Protein AF-A0A5N7WHM5-F1 (afdb_monomer)

Foldseek 3Di:
DVVVVVVVVVVPPDDDDDDDPPPPPAPPVRLVVQLVLQVLLVVVLVVLVAAEEEDAQDPPAPDRAWWQAQLHIYGHSNPDALLNVQLVNLLSQLDAPVQSRLCGRPNVRSLVCCPVPDDDDPLDLNVLSSVLSDSQNSLQLLQLSCVVSVHPLCSNFPCPPPVRCRVVQSVCSVVLNRPSQVSCCSNQQFPRCVPCVPPPPGQHPSGTPGSHDDHDD

Radius of gyration: 19.07 Å; Cα contacts (8 Å, |Δi|>4): 292; chains: 1; bounding box: 47×41×60 Å

Solvent-accessible surface area (backbone atoms only — not comparable to full-atom values): 12256 Å² total; per-residue (Å²): 122,73,69,65,62,56,56,61,69,67,61,78,78,71,77,90,74,95,73,85,82,74,71,89,82,63,53,72,67,54,52,54,49,55,51,46,52,34,50,54,50,52,55,51,43,42,75,73,70,44,52,73,45,86,45,68,81,53,95,84,50,99,44,65,29,49,47,41,56,52,42,25,42,30,28,24,88,92,71,48,50,47,28,56,53,36,38,62,46,22,42,42,35,35,32,49,74,94,54,21,57,48,30,39,73,57,49,66,61,24,52,49,50,50,66,76,73,46,92,67,56,83,89,33,71,65,39,27,32,60,60,19,38,38,74,48,16,13,49,42,46,23,46,23,51,26,57,74,72,68,47,56,69,64,55,44,43,37,51,68,39,83,91,51,41,19,58,59,51,50,51,28,52,76,68,73,65,38,72,18,49,55,31,34,29,72,44,62,28,25,37,49,57,91,82,31,70,85,45,88,89,55,44,34,67,62,46,63,78,49,82,49,59,72,90,79,132

pLDDT: mean 81.51, std 21.88, range [24.28, 98.69]

Structure (mmCIF, N/CA/C/O backbone):
data_AF-A0A5N7WHM5-F1
#
_entry.id   AF-A0A5N7WHM5-F1
#
loop_
_atom_site.group_PDB
_atom_site.id
_atom_site.type_symbol
_atom_site.label_atom_id
_atom_site.label_alt_id
_atom_site.label_comp_id
_atom_site.label_asym_id
_atom_site.label_entity_id
_atom_site.label_seq_id
_atom_site.pdbx_PDB_ins_code
_atom_site.Cartn_x
_atom_site.Cartn_y
_atom_site.Cartn_z
_atom_site.occupancy
_atom_site.B_iso_or_equiv
_atom_site.auth_seq_id
_atom_site.auth_comp_id
_atom_site.auth_asym_id
_atom_site.auth_atom_id
_atom_site.pdbx_PDB_model_num
ATOM 1 N N . MET A 1 1 ? -23.295 22.935 11.755 1.00 38.78 1 MET A N 1
ATOM 2 C CA . MET A 1 1 ? -21.935 22.351 11.839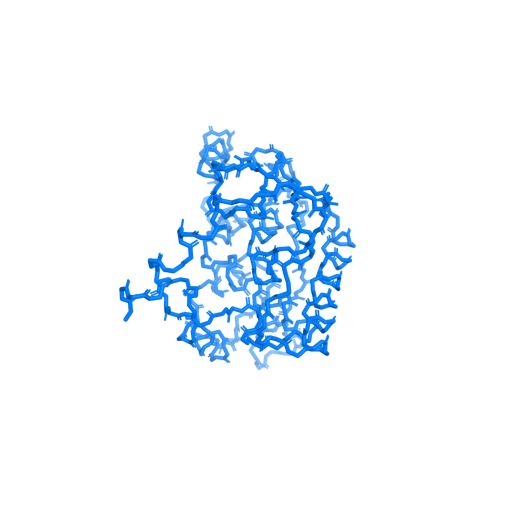 1.00 38.78 1 MET A CA 1
ATOM 3 C C . MET A 1 1 ? -21.036 22.959 12.924 1.00 38.78 1 MET A C 1
ATOM 5 O O . MET A 1 1 ? -20.204 22.232 13.435 1.00 38.78 1 MET A O 1
ATOM 9 N N . GLN A 1 2 ? -21.205 24.218 13.366 1.00 31.81 2 GLN A N 1
ATOM 10 C CA . GLN A 1 2 ? -20.401 24.772 14.483 1.00 31.81 2 GLN A CA 1
ATOM 11 C C . GLN A 1 2 ? -20.943 24.481 15.901 1.00 31.81 2 GLN A C 1
ATOM 13 O O . GLN A 1 2 ? -20.201 24.586 16.873 1.00 31.81 2 GLN A O 1
ATOM 18 N N . ILE A 1 3 ? -22.212 24.084 16.044 1.00 31.20 3 ILE A N 1
ATOM 19 C CA . ILE A 1 3 ? -22.822 23.812 17.362 1.00 31.20 3 ILE A CA 1
ATOM 20 C C . ILE A 1 3 ? -22.405 22.431 17.905 1.00 31.20 3 ILE A C 1
ATOM 22 O O . ILE A 1 3 ? -22.150 22.299 19.099 1.00 31.20 3 ILE A O 1
ATOM 26 N N . LEU A 1 4 ? -22.222 21.437 17.025 1.00 31.36 4 LEU A N 1
ATOM 27 C CA . LEU A 1 4 ? -21.798 20.081 17.404 1.00 31.36 4 LEU A CA 1
ATOM 28 C C . LEU A 1 4 ? -20.347 20.056 17.924 1.00 31.36 4 LEU A C 1
ATOM 30 O O . LEU A 1 4 ? -20.049 19.421 18.931 1.00 31.36 4 LEU A O 1
ATOM 34 N N . TYR A 1 5 ? -19.460 20.844 17.305 1.00 30.55 5 TYR A N 1
ATOM 35 C CA . TYR A 1 5 ? -18.044 20.937 17.690 1.00 30.55 5 TYR A CA 1
ATOM 36 C C . TYR A 1 5 ? -17.836 21.563 19.083 1.00 30.55 5 TYR A C 1
ATOM 38 O O . TYR A 1 5 ? -16.860 21.267 19.772 1.00 30.55 5 TYR A O 1
ATOM 46 N N . LYS A 1 6 ? -18.770 22.414 19.533 1.00 31.12 6 LYS A N 1
ATOM 47 C CA . LYS A 1 6 ? -18.703 23.081 20.844 1.00 31.12 6 LYS A CA 1
ATOM 48 C C . LYS A 1 6 ? -19.168 22.178 21.993 1.00 31.12 6 LYS A C 1
ATOM 50 O O . LYS A 1 6 ? -18.719 22.358 23.120 1.00 31.12 6 LYS A O 1
ATOM 55 N N . GLN A 1 7 ? -20.023 21.190 21.716 1.00 31.44 7 GLN A N 1
ATOM 56 C CA . GLN A 1 7 ? -20.492 20.232 22.724 1.00 31.44 7 GLN A CA 1
ATOM 57 C C . GLN A 1 7 ? -19.422 19.184 23.066 1.00 31.44 7 GLN A C 1
ATOM 59 O O . GLN A 1 7 ? -19.308 18.798 24.226 1.00 31.44 7 GLN A O 1
ATOM 64 N N . ILE A 1 8 ? -18.569 18.820 22.102 1.00 39.66 8 ILE A N 1
ATOM 65 C CA . ILE A 1 8 ? -17.466 17.864 22.296 1.00 39.66 8 ILE A CA 1
ATOM 66 C C . ILE A 1 8 ? -16.381 18.438 23.230 1.00 39.66 8 ILE A C 1
ATOM 68 O O . ILE A 1 8 ? -15.902 17.741 24.120 1.00 39.66 8 ILE A O 1
ATOM 72 N N . LYS A 1 9 ? -16.049 19.734 23.115 1.00 35.47 9 LYS A N 1
ATOM 73 C CA . LYS A 1 9 ? -15.041 20.389 23.978 1.00 35.47 9 LYS A CA 1
ATOM 74 C C . LYS A 1 9 ? -15.486 20.620 25.427 1.00 35.47 9 LYS A C 1
ATOM 76 O O . LYS A 1 9 ? -14.639 20.790 26.296 1.00 35.47 9 LYS A O 1
ATOM 81 N N . ASN A 1 10 ? -16.790 20.630 25.703 1.00 30.94 10 ASN A N 1
ATOM 82 C CA . ASN A 1 10 ? -17.301 20.853 27.060 1.00 30.94 10 ASN A CA 1
ATOM 83 C C . ASN A 1 10 ? -17.412 19.558 27.886 1.00 30.94 10 ASN A C 1
ATOM 85 O O . ASN A 1 10 ? -17.652 19.634 29.089 1.00 30.94 10 ASN A O 1
ATOM 89 N N . ALA A 1 11 ? -17.207 18.385 27.275 1.00 34.25 11 ALA A N 1
ATOM 90 C CA . ALA A 1 11 ? -17.235 17.094 27.964 1.00 34.25 11 ALA A CA 1
ATOM 91 C C . ALA A 1 11 ? -15.872 16.677 28.558 1.00 34.25 11 ALA A C 1
ATOM 93 O O . ALA A 1 11 ? -15.816 15.761 29.373 1.00 34.25 11 ALA A O 1
ATOM 94 N N . THR A 1 12 ? -14.770 17.355 28.215 1.00 35.59 12 THR A N 1
ATOM 95 C CA . THR A 1 12 ? -13.404 16.971 28.632 1.00 35.59 12 THR A CA 1
ATOM 96 C C . THR A 1 12 ? -12.955 17.514 29.991 1.00 35.59 12 THR A C 1
ATOM 98 O O . THR A 1 12 ? -11.812 17.308 30.387 1.00 35.59 12 THR A O 1
ATOM 101 N N . HIS A 1 13 ? -13.838 18.150 30.761 1.00 33.81 13 HIS A N 1
ATOM 102 C CA . HIS A 1 13 ? -13.554 18.512 32.151 1.00 33.81 13 HIS A CA 1
ATOM 103 C C . HIS A 1 13 ? -14.636 17.988 33.088 1.00 33.81 13 HIS A C 1
ATOM 105 O O . HIS A 1 13 ? -15.417 18.762 33.639 1.00 33.81 13 HIS A O 1
ATOM 111 N N . LYS A 1 14 ? -14.657 16.668 33.297 1.00 28.08 14 LYS A N 1
ATOM 112 C CA . LYS A 1 14 ? -14.880 16.067 34.619 1.00 28.08 14 LYS A CA 1
ATOM 113 C C . LYS A 1 14 ? -14.638 14.555 34.592 1.00 28.08 14 LYS A C 1
ATOM 115 O O . LYS A 1 14 ? -15.064 13.857 33.684 1.00 28.08 14 LYS A O 1
ATOM 120 N N . THR A 1 15 ? -13.993 14.121 35.674 1.00 26.84 15 THR A N 1
ATOM 121 C CA . THR A 1 15 ? -13.957 12.779 36.275 1.00 26.84 15 THR A CA 1
ATOM 122 C C . THR A 1 15 ? -13.099 11.689 35.628 1.00 26.84 15 THR A C 1
ATOM 124 O O . THR A 1 15 ? -13.464 11.041 34.656 1.00 26.84 15 THR A O 1
ATOM 127 N N . HIS A 1 16 ? -11.980 11.433 36.315 1.00 32.84 16 HIS A N 1
ATOM 128 C CA . HIS A 1 16 ? -11.416 10.105 36.534 1.00 32.84 16 HIS A CA 1
ATOM 129 C C . HIS A 1 16 ? -12.495 9.063 36.872 1.00 32.84 16 HIS A C 1
ATOM 131 O O . HIS A 1 16 ? -13.387 9.358 37.665 1.00 32.84 16 HIS A O 1
ATOM 137 N N . ALA A 1 17 ? -12.290 7.856 36.334 1.00 29.20 17 ALA A N 1
ATOM 138 C CA . ALA A 1 17 ? -12.843 6.537 36.679 1.00 29.20 17 ALA A CA 1
ATOM 139 C C . ALA A 1 17 ? -13.497 5.871 35.458 1.00 29.20 17 ALA A C 1
ATOM 141 O O . ALA A 1 17 ? -14.480 6.370 34.926 1.00 29.20 17 ALA A O 1
ATOM 142 N N . THR A 1 18 ? -12.903 4.749 35.029 1.00 39.47 18 THR A N 1
ATOM 143 C CA . THR A 1 18 ? -13.529 3.623 34.303 1.00 39.47 18 THR A CA 1
ATOM 144 C C . THR A 1 18 ? -14.825 3.942 33.549 1.00 39.47 18 THR A C 1
ATOM 146 O O . THR A 1 18 ? -15.911 3.872 34.119 1.00 39.47 18 THR A O 1
ATOM 149 N N . GLY A 1 19 ? -14.725 4.219 32.249 1.00 24.28 19 GLY A N 1
ATOM 150 C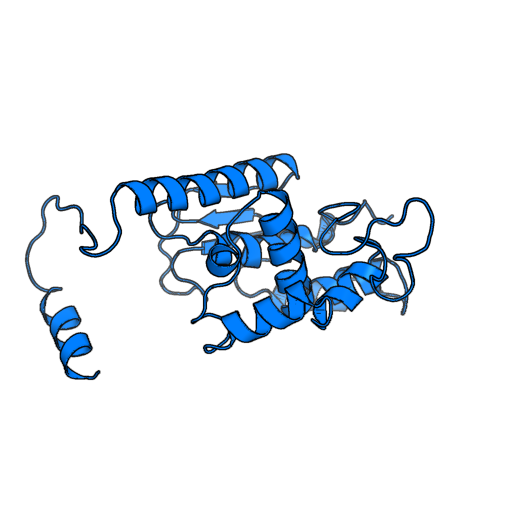 CA . GLY A 1 19 ? -15.898 4.452 31.411 1.00 24.28 19 GLY A CA 1
ATOM 151 C C . GLY A 1 19 ? -15.571 4.304 29.933 1.00 24.28 19 GLY A C 1
ATOM 152 O O . GLY A 1 19 ? -15.017 5.210 29.321 1.00 24.28 19 GLY A O 1
ATOM 153 N N . CYS A 1 20 ? -15.909 3.143 29.377 1.00 25.20 20 CYS A N 1
ATOM 154 C CA . CYS A 1 20 ? -15.972 2.886 27.944 1.00 25.20 20 CYS A CA 1
ATOM 155 C C . CYS A 1 20 ? -16.815 3.983 27.269 1.00 25.20 20 CYS A C 1
ATOM 157 O O . CYS A 1 20 ? -18.009 4.112 27.552 1.00 25.20 20 CYS A O 1
ATOM 159 N N . ILE A 1 21 ? -16.199 4.785 26.396 1.00 31.25 21 ILE A N 1
ATOM 160 C CA . ILE A 1 21 ? -16.928 5.716 25.532 1.00 31.25 21 ILE A CA 1
ATOM 161 C C . ILE A 1 21 ? -17.572 4.860 24.443 1.00 31.25 21 ILE A C 1
ATOM 163 O O . ILE A 1 21 ? -16.941 4.488 23.458 1.00 31.25 21 ILE A O 1
ATOM 167 N N . THR A 1 22 ? -18.836 4.503 24.645 1.00 28.50 22 THR A N 1
ATOM 168 C CA . THR A 1 22 ? -19.647 3.882 23.601 1.00 28.50 22 THR A CA 1
ATOM 169 C C . THR A 1 22 ? -20.013 4.960 22.584 1.00 28.50 22 THR A C 1
ATOM 171 O O . THR A 1 22 ? -20.783 5.874 22.872 1.00 28.50 22 THR A O 1
ATOM 174 N N . LEU A 1 23 ? -19.434 4.872 21.383 1.00 35.75 23 LEU A N 1
ATOM 175 C CA . LEU A 1 23 ? -19.871 5.654 20.228 1.00 35.75 23 LEU A CA 1
ATOM 176 C C . LEU A 1 23 ? -21.294 5.206 19.863 1.00 35.75 23 LEU A C 1
ATOM 178 O O . LEU A 1 23 ? -21.503 4.175 19.221 1.00 35.75 23 LEU A O 1
ATOM 182 N N . SER A 1 24 ? -22.287 5.967 20.316 1.00 37.28 24 SER A N 1
ATOM 183 C CA . SER A 1 24 ? -23.703 5.755 20.025 1.00 37.28 24 SER A CA 1
ATOM 184 C C . SER A 1 24 ? -23.994 6.070 18.554 1.00 37.28 24 SER A C 1
ATOM 186 O O . SER A 1 24 ? -24.378 7.175 18.184 1.00 37.28 24 SER A O 1
ATOM 188 N N . GLY A 1 25 ? -23.786 5.079 17.689 1.00 42.53 25 GLY A N 1
ATOM 189 C CA . GLY A 1 25 ? -24.123 5.180 16.2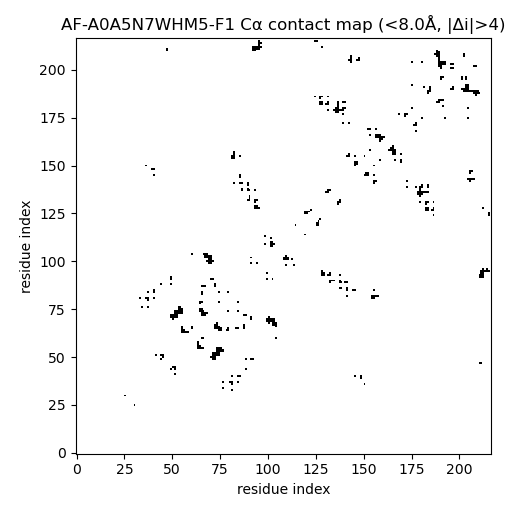66 1.00 42.53 25 GLY A CA 1
ATOM 190 C C . GLY A 1 25 ? -23.716 3.977 15.416 1.00 42.53 25 GLY A C 1
ATOM 191 O O . GLY A 1 25 ? -24.305 3.756 14.362 1.00 42.53 25 GLY A O 1
ATOM 192 N N . VAL A 1 26 ? -22.765 3.158 15.877 1.00 45.22 26 VAL A N 1
ATOM 193 C CA . VAL A 1 26 ? -22.354 1.932 15.177 1.00 45.22 26 VAL A CA 1
ATOM 194 C C . VAL A 1 26 ? -23.026 0.735 15.846 1.00 45.22 26 VAL A C 1
ATOM 196 O O . VAL A 1 26 ? -22.887 0.532 17.050 1.00 45.22 26 VAL A O 1
ATOM 199 N N . SER A 1 27 ? -23.783 -0.066 15.087 1.00 40.00 27 SER A N 1
ATOM 200 C CA . SER A 1 27 ? -24.363 -1.304 15.629 1.00 40.00 27 SER A CA 1
ATOM 201 C C . SER A 1 27 ? -23.250 -2.213 16.170 1.00 40.00 27 SER A C 1
ATOM 203 O O . SER A 1 27 ? -22.184 -2.310 15.564 1.00 40.00 27 SER A O 1
ATOM 205 N N . GLN A 1 28 ? -23.490 -2.925 17.275 1.00 41.12 28 GLN A N 1
ATOM 206 C CA . GLN A 1 28 ? -22.512 -3.847 17.878 1.00 41.12 28 GLN A CA 1
ATOM 207 C C . GLN A 1 28 ? -21.963 -4.867 16.860 1.00 41.12 28 GLN A C 1
ATOM 209 O O . GLN A 1 28 ? -20.787 -5.216 16.885 1.00 41.12 28 GLN A O 1
ATOM 214 N N . LYS A 1 29 ? -22.798 -5.280 15.897 1.00 40.09 29 LYS A N 1
ATOM 215 C CA . LYS A 1 29 ? -22.405 -6.137 14.773 1.00 40.09 29 LYS A CA 1
ATOM 216 C C . LYS A 1 29 ? -21.442 -5.436 13.805 1.00 40.09 29 LYS A C 1
ATOM 218 O O . LYS A 1 29 ? -20.497 -6.066 13.351 1.00 40.09 29 LYS A O 1
ATOM 223 N N . GLY A 1 30 ? -21.656 -4.151 13.519 1.00 46.28 30 GLY A N 1
ATOM 224 C CA . GLY A 1 30 ? -20.752 -3.324 12.713 1.00 46.28 30 GLY A CA 1
ATOM 225 C C . GLY A 1 30 ? -19.391 -3.120 13.378 1.00 46.28 30 GLY A C 1
ATOM 226 O O . GLY A 1 30 ? -18.378 -3.257 12.710 1.00 46.28 30 GLY A O 1
ATOM 227 N N . TYR A 1 31 ? -19.354 -2.903 14.697 1.00 49.84 31 TYR A N 1
ATOM 228 C CA . TYR A 1 31 ? -18.095 -2.800 15.445 1.00 49.84 31 TYR A CA 1
ATOM 229 C C . TYR A 1 31 ? -17.298 -4.116 15.408 1.00 49.84 31 TYR A C 1
ATOM 231 O O . TYR A 1 31 ? -16.111 -4.110 15.104 1.00 49.84 31 TYR A O 1
ATOM 239 N N . ILE A 1 32 ? -17.964 -5.260 15.615 1.00 53.22 32 ILE A N 1
ATOM 240 C CA . ILE A 1 32 ? -17.338 -6.593 15.527 1.00 53.22 32 ILE A CA 1
ATOM 241 C C . ILE A 1 32 ? -16.836 -6.893 14.102 1.00 53.22 32 ILE A C 1
ATOM 243 O O . ILE A 1 32 ? -15.751 -7.445 13.937 1.00 53.22 32 ILE A O 1
ATOM 247 N N . LEU A 1 33 ? -17.603 -6.533 13.066 1.00 55.03 33 LEU A N 1
ATOM 248 C CA . LEU A 1 33 ? -17.208 -6.727 11.665 1.00 55.03 33 LEU A CA 1
ATOM 249 C C . LEU A 1 33 ? -16.029 -5.832 11.258 1.00 55.03 33 LEU A C 1
ATOM 251 O O . LEU A 1 33 ? -15.101 -6.320 10.618 1.00 55.03 33 LEU A O 1
ATOM 255 N N . MET A 1 34 ? -16.023 -4.564 11.677 1.00 56.59 34 MET A N 1
ATOM 256 C CA . MET A 1 34 ? -14.923 -3.631 11.405 1.00 56.59 34 MET A CA 1
ATOM 257 C C . MET A 1 34 ? -13.626 -4.102 12.085 1.00 56.59 34 MET A C 1
ATOM 259 O O . MET A 1 34 ? -12.554 -4.067 11.483 1.00 56.59 34 MET A O 1
ATOM 263 N N . ASN A 1 35 ? -13.736 -4.667 13.292 1.00 71.75 35 ASN A N 1
ATOM 264 C CA . ASN A 1 35 ? -12.611 -5.280 14.001 1.00 71.75 35 ASN A CA 1
ATOM 265 C C . ASN A 1 35 ? -12.118 -6.571 13.309 1.00 71.75 35 ASN A C 1
ATOM 267 O O . ASN A 1 35 ? -10.921 -6.861 13.268 1.00 71.75 35 ASN A O 1
ATOM 271 N N . LYS A 1 36 ? -13.028 -7.321 12.670 1.00 87.25 36 LYS A N 1
ATOM 272 C CA . LYS A 1 36 ? -12.678 -8.500 11.866 1.00 87.25 36 LYS A CA 1
ATOM 273 C C . LYS A 1 36 ? -11.874 -8.138 10.614 1.00 87.25 36 LYS A C 1
ATOM 275 O O . LYS A 1 36 ? -10.894 -8.818 10.329 1.00 87.25 36 LYS A O 1
ATOM 280 N N . HIS A 1 37 ? -12.257 -7.104 9.860 1.00 93.38 37 HIS A N 1
ATOM 281 C CA . HIS A 1 37 ? -11.482 -6.689 8.681 1.00 93.38 37 HIS A CA 1
ATOM 282 C C . HIS A 1 37 ? -10.078 -6.223 9.065 1.00 93.38 37 HIS A C 1
ATOM 284 O O . HIS A 1 37 ? -9.114 -6.597 8.399 1.00 93.38 37 HIS A O 1
ATOM 290 N N . LEU A 1 38 ? -9.963 -5.470 10.164 1.00 92.81 38 LEU A N 1
ATOM 291 C CA . LEU A 1 38 ? -8.676 -5.047 10.706 1.00 92.81 38 LEU A CA 1
ATOM 292 C C . LEU A 1 38 ? -7.809 -6.256 11.085 1.00 92.81 38 LEU A C 1
ATOM 294 O O . LEU A 1 38 ? -6.676 -6.359 10.627 1.00 92.81 38 LEU A O 1
ATOM 298 N N . SER A 1 39 ? -8.363 -7.209 11.839 1.00 92.38 39 SER A N 1
ATOM 299 C CA . SER A 1 39 ? -7.650 -8.422 12.260 1.00 92.38 39 SER A CA 1
ATOM 300 C C . SER A 1 39 ? -7.187 -9.266 11.067 1.00 92.38 39 SER A C 1
ATOM 302 O O . SER A 1 39 ? -6.018 -9.632 10.987 1.00 92.38 39 SER A O 1
ATOM 304 N N . ASN A 1 40 ? -8.062 -9.490 10.081 1.00 95.50 40 ASN A N 1
ATOM 305 C CA . ASN A 1 40 ? -7.713 -10.208 8.853 1.00 95.50 40 ASN A CA 1
ATOM 306 C C . ASN A 1 40 ? -6.588 -9.509 8.071 1.00 95.50 40 ASN A C 1
ATOM 308 O O . ASN A 1 40 ? -5.713 -10.172 7.515 1.00 95.50 40 ASN A O 1
ATOM 312 N N . ALA A 1 41 ? -6.613 -8.173 8.005 1.00 97.25 41 ALA A N 1
ATOM 313 C CA . ALA A 1 41 ? -5.560 -7.400 7.360 1.00 97.25 41 ALA A CA 1
ATOM 314 C C . ALA A 1 41 ? -4.228 -7.544 8.107 1.00 97.25 41 ALA A C 1
ATOM 316 O O . ALA A 1 41 ? -3.209 -7.795 7.469 1.00 97.25 41 ALA A O 1
ATOM 317 N N . VAL A 1 42 ? -4.230 -7.462 9.441 1.00 95.69 42 VAL A N 1
ATOM 318 C CA . VAL A 1 42 ? -3.029 -7.674 10.267 1.00 95.69 42 VAL A CA 1
ATOM 319 C C . VAL A 1 42 ? -2.438 -9.064 10.036 1.00 95.69 42 VAL A C 1
ATOM 321 O O . VAL A 1 42 ? -1.253 -9.168 9.722 1.00 95.69 42 VAL A O 1
ATOM 324 N N . GLU A 1 43 ? -3.253 -10.118 10.120 1.00 96.50 43 GLU A N 1
ATOM 325 C CA . GLU A 1 43 ? -2.813 -11.502 9.895 1.00 96.50 43 GLU A CA 1
ATOM 326 C C . GLU A 1 43 ? -2.205 -11.683 8.500 1.00 96.50 43 GLU A C 1
ATOM 328 O O . GLU A 1 43 ? -1.127 -12.264 8.346 1.00 96.50 43 GLU A O 1
ATOM 333 N N . PHE A 1 44 ? -2.864 -11.139 7.474 1.00 97.81 44 PHE A N 1
ATOM 334 C CA . PHE A 1 44 ? -2.367 -11.182 6.104 1.00 97.81 44 PHE A CA 1
ATOM 335 C C . PHE A 1 44 ? -1.011 -10.481 5.966 1.00 97.81 44 PHE A C 1
ATOM 337 O O . PHE A 1 44 ? -0.075 -11.046 5.400 1.00 97.81 44 PHE A O 1
ATOM 344 N N . LEU A 1 45 ? -0.883 -9.263 6.491 1.00 97.31 45 LEU A N 1
ATOM 345 C CA . LEU A 1 45 ? 0.340 -8.470 6.399 1.00 97.31 45 LEU A CA 1
ATOM 346 C C . LEU A 1 45 ? 1.508 -9.131 7.146 1.00 97.31 45 LEU A C 1
ATOM 348 O O . LEU A 1 45 ? 2.619 -9.197 6.613 1.00 97.31 45 LEU A O 1
ATOM 352 N N . GLN A 1 46 ? 1.253 -9.689 8.332 1.00 95.94 46 GLN A N 1
ATOM 353 C CA . GLN A 1 46 ? 2.236 -10.477 9.079 1.00 95.94 46 GLN A CA 1
ATOM 354 C C . GLN A 1 46 ? 2.668 -11.723 8.297 1.00 95.94 46 GLN A C 1
ATOM 356 O O . GLN A 1 46 ? 3.864 -12.009 8.210 1.00 95.94 46 GLN A O 1
ATOM 361 N N . ALA A 1 47 ? 1.733 -12.419 7.641 1.00 96.19 47 ALA A N 1
ATOM 362 C CA . ALA A 1 47 ? 2.052 -13.548 6.766 1.00 96.19 47 ALA A CA 1
ATOM 363 C C . ALA A 1 47 ? 2.903 -13.141 5.546 1.00 96.19 47 ALA A C 1
ATOM 365 O O . ALA A 1 47 ? 3.691 -13.944 5.050 1.00 96.19 47 ALA A O 1
ATOM 366 N N . GLN A 1 48 ? 2.799 -11.889 5.085 1.00 95.06 48 GLN A N 1
ATOM 367 C CA . GLN A 1 48 ? 3.689 -11.320 4.062 1.00 95.06 48 GLN A CA 1
ATOM 368 C C . GLN A 1 48 ? 5.041 -10.827 4.622 1.00 95.06 48 GLN A C 1
ATOM 370 O O . GLN A 1 48 ? 5.868 -10.293 3.875 1.00 95.06 48 GLN A O 1
ATOM 375 N N . GLY A 1 49 ? 5.295 -11.014 5.920 1.00 92.81 49 GLY A N 1
ATOM 376 C CA . GLY A 1 49 ? 6.547 -10.663 6.584 1.00 92.81 49 GLY A CA 1
ATOM 377 C C . GLY A 1 49 ? 6.657 -9.196 6.999 1.00 92.81 49 GLY A C 1
ATOM 378 O O . GLY A 1 49 ? 7.780 -8.703 7.141 1.00 92.81 49 GLY A O 1
ATOM 379 N N . LEU A 1 50 ? 5.532 -8.488 7.148 1.00 94.75 50 LEU A N 1
ATOM 380 C CA . LEU A 1 50 ? 5.502 -7.172 7.784 1.00 94.75 50 LEU A CA 1
ATOM 381 C C . LEU A 1 50 ? 5.495 -7.332 9.305 1.00 94.75 50 LEU A C 1
ATOM 383 O O . LEU A 1 50 ? 4.685 -8.074 9.856 1.00 94.75 50 LEU A O 1
ATOM 387 N N . GLU A 1 51 ? 6.383 -6.615 9.985 1.00 95.25 51 GLU A N 1
ATOM 388 C CA . GLU A 1 51 ? 6.324 -6.513 11.437 1.00 95.25 51 GLU A CA 1
ATOM 389 C C . GLU A 1 51 ? 5.177 -5.573 11.822 1.00 95.25 51 GLU A C 1
ATOM 391 O O . GLU A 1 51 ? 5.144 -4.416 11.397 1.00 95.25 51 GLU A O 1
ATOM 396 N N . ILE A 1 52 ? 4.224 -6.089 12.600 1.00 93.31 52 ILE A N 1
ATOM 397 C CA . ILE A 1 52 ? 3.083 -5.331 13.112 1.00 93.31 52 ILE A CA 1
ATOM 398 C C . ILE A 1 52 ? 3.019 -5.524 14.619 1.00 93.31 52 ILE A C 1
ATOM 400 O O . ILE A 1 52 ? 2.892 -6.652 15.099 1.00 93.31 52 ILE A O 1
ATOM 404 N N . ASN A 1 53 ? 3.053 -4.409 15.334 1.00 91.00 53 ASN A N 1
ATOM 405 C CA . ASN A 1 53 ? 3.072 -4.327 16.780 1.00 91.00 53 ASN A CA 1
ATOM 406 C C . ASN A 1 53 ? 1.834 -3.567 17.275 1.00 91.00 53 ASN A C 1
ATOM 408 O O . ASN A 1 53 ? 1.413 -2.572 16.686 1.00 91.00 53 ASN A O 1
ATOM 412 N N . ILE A 1 54 ? 1.251 -4.029 18.380 1.00 85.94 54 ILE A N 1
ATOM 413 C CA . ILE A 1 54 ? 0.176 -3.297 19.058 1.00 85.94 54 ILE A CA 1
ATOM 414 C C . ILE A 1 54 ? 0.784 -2.162 19.884 1.00 85.94 54 ILE A C 1
ATOM 416 O O . ILE A 1 54 ? 1.738 -2.368 20.636 1.00 85.94 54 ILE A O 1
ATOM 420 N N . GLY A 1 55 ? 0.170 -0.987 19.791 1.00 71.81 55 GLY A N 1
ATOM 421 C CA . GLY A 1 55 ? 0.428 0.179 20.627 1.00 71.81 55 GLY A CA 1
ATOM 422 C C . GLY A 1 55 ? 0.327 1.461 19.813 1.00 71.81 55 GLY A C 1
ATOM 423 O O . GLY A 1 55 ? 0.745 1.445 18.664 1.00 71.81 55 GLY A O 1
ATOM 424 N N . LEU A 1 56 ? -0.202 2.549 20.398 1.00 66.56 56 LEU A N 1
ATOM 425 C CA . LEU A 1 56 ? 0.077 3.934 19.986 1.00 66.56 56 LEU A CA 1
ATOM 426 C C . LEU A 1 56 ? -0.615 4.991 20.857 1.00 66.56 56 LEU A C 1
ATOM 428 O O . LEU A 1 56 ? -1.747 4.792 21.282 1.00 66.56 56 LEU A O 1
ATOM 432 N N . LYS A 1 57 ? 0.067 6.125 21.092 1.00 53.34 57 LYS A N 1
ATOM 433 C CA . LYS A 1 57 ? -0.495 7.397 21.610 1.00 53.34 57 LYS A CA 1
ATOM 434 C C . LYS A 1 57 ? 0.469 8.579 21.389 1.00 53.34 57 LYS A C 1
ATOM 436 O O . LYS A 1 57 ? 0.748 9.356 22.299 1.00 53.34 57 LYS A O 1
ATOM 441 N N . SER A 1 58 ? 1.054 8.693 20.200 1.00 50.19 58 SER A N 1
ATOM 442 C CA . SER A 1 58 ? 1.873 9.863 19.862 1.00 50.19 58 SER A CA 1
ATOM 443 C C . SER A 1 58 ? 0.970 10.961 19.301 1.00 50.19 58 SER A C 1
ATOM 445 O O . SER A 1 58 ? 0.368 10.786 18.251 1.00 50.19 58 SER A O 1
ATOM 447 N N . GLU A 1 59 ? 0.875 12.113 19.971 1.00 52.12 59 GLU A N 1
ATOM 448 C CA . GLU A 1 59 ? 0.089 13.268 19.488 1.00 52.12 59 GLU A CA 1
ATOM 449 C C . GLU A 1 59 ? 0.720 13.970 18.257 1.00 52.12 59 GLU A C 1
ATOM 451 O O . GLU A 1 59 ? 0.187 14.967 17.777 1.00 52.12 59 GLU A O 1
ATOM 456 N N . ASN A 1 60 ? 1.850 13.463 17.737 1.00 53.84 60 ASN A N 1
ATOM 457 C CA . ASN A 1 60 ? 2.686 14.110 16.714 1.00 53.84 60 ASN A CA 1
ATOM 458 C C . ASN A 1 60 ? 2.785 13.341 15.376 1.00 53.84 60 ASN A C 1
ATOM 460 O O . ASN A 1 60 ? 3.696 13.607 14.587 1.00 53.84 60 ASN A O 1
ATOM 464 N N . THR A 1 61 ? 1.908 12.372 15.114 1.00 53.72 61 THR A N 1
ATOM 465 C CA . THR A 1 61 ? 1.875 11.600 13.855 1.00 53.72 61 THR A CA 1
ATOM 466 C C . THR A 1 61 ? 0.820 12.141 12.884 1.00 53.72 61 THR A C 1
ATOM 468 O O . THR A 1 61 ? -0.112 12.836 13.284 1.00 53.72 61 THR A O 1
ATOM 471 N N . PHE A 1 62 ? 0.970 11.847 11.584 1.00 56.75 62 PHE A N 1
ATOM 472 C CA . PHE A 1 62 ? 0.012 12.278 10.550 1.00 56.75 62 PHE A CA 1
ATOM 473 C C . PHE A 1 62 ? -1.386 11.676 10.774 1.00 56.75 62 PHE A C 1
ATOM 475 O O . PHE A 1 62 ? -2.393 12.354 10.574 1.00 56.75 62 PHE A O 1
ATOM 482 N N . LEU A 1 63 ? -1.434 10.433 11.268 1.00 60.91 63 LEU A N 1
ATOM 483 C CA . LEU A 1 63 ? -2.637 9.766 11.756 1.00 60.91 63 LEU A CA 1
ATOM 484 C C . LEU A 1 63 ? -2.469 9.448 13.249 1.00 60.91 63 LEU A C 1
ATOM 486 O O . LEU A 1 63 ? -1.450 8.875 13.631 1.00 60.91 63 LEU A O 1
ATOM 490 N N . PRO A 1 64 ? -3.445 9.771 14.114 1.00 64.94 64 PRO A N 1
ATOM 491 C CA . PRO A 1 64 ? -3.272 9.680 15.568 1.00 64.94 64 PRO A CA 1
ATOM 492 C C . PRO A 1 64 ? -3.151 8.242 16.105 1.00 64.94 64 PRO A C 1
ATOM 494 O O . PRO A 1 64 ? -2.700 8.047 17.231 1.00 64.94 64 PRO A O 1
ATOM 497 N N . ASN A 1 65 ? -3.548 7.240 15.310 1.00 82.00 65 ASN A N 1
ATOM 498 C CA . ASN A 1 65 ? -3.749 5.861 15.771 1.00 82.00 65 ASN A CA 1
ATOM 499 C C . ASN A 1 65 ? -2.872 4.832 15.036 1.00 82.00 65 ASN A C 1
ATOM 501 O O . ASN A 1 65 ? -3.006 3.637 15.283 1.00 82.00 65 ASN A O 1
ATOM 505 N N . ILE A 1 66 ? -2.020 5.260 14.101 1.00 87.00 66 ILE A N 1
ATOM 506 C CA . ILE A 1 66 ? -1.099 4.384 13.364 1.00 87.00 66 ILE A CA 1
ATOM 507 C C . ILE A 1 66 ? 0.198 5.129 13.036 1.00 87.00 66 ILE A C 1
ATOM 509 O O . ILE A 1 66 ? 0.178 6.319 12.728 1.00 87.00 66 ILE A O 1
ATOM 513 N N . GLU A 1 67 ? 1.331 4.438 13.118 1.00 89.19 67 GLU A N 1
ATOM 514 C CA . GLU A 1 67 ? 2.641 5.002 12.822 1.00 89.19 67 GLU A CA 1
ATOM 515 C C . GLU A 1 67 ? 3.586 3.930 12.270 1.00 89.19 67 GLU A C 1
ATOM 517 O O . GLU A 1 67 ? 3.524 2.752 12.633 1.00 89.19 67 GLU A O 1
ATOM 522 N N . ILE A 1 68 ? 4.494 4.360 11.396 1.00 91.12 68 ILE A N 1
ATOM 523 C CA . ILE A 1 68 ? 5.577 3.526 10.881 1.00 91.12 68 ILE A CA 1
ATOM 524 C C . ILE A 1 68 ? 6.827 3.794 11.723 1.00 91.12 68 ILE A C 1
ATOM 526 O O . ILE A 1 68 ? 7.358 4.908 11.711 1.00 91.12 68 ILE A O 1
ATOM 530 N N . VAL A 1 69 ? 7.340 2.769 12.404 1.00 90.75 69 VAL A N 1
ATOM 531 C CA . VAL A 1 69 ? 8.566 2.835 13.211 1.00 90.75 69 VAL A CA 1
ATOM 532 C C . VAL A 1 69 ? 9.597 1.881 12.635 1.00 90.75 69 VAL A C 1
ATOM 534 O O . VAL A 1 69 ? 9.476 0.670 12.772 1.00 90.75 69 VAL A O 1
ATOM 537 N N . ASN A 1 70 ? 10.647 2.418 12.010 1.00 91.62 70 ASN A N 1
ATOM 538 C CA . ASN A 1 70 ? 11.766 1.625 11.480 1.00 91.62 70 ASN A CA 1
ATOM 539 C C . ASN A 1 70 ? 11.308 0.476 10.558 1.00 91.62 70 ASN A C 1
ATOM 541 O O . ASN A 1 70 ? 11.854 -0.627 10.603 1.00 91.62 70 ASN A O 1
ATOM 545 N N . GLY A 1 71 ? 10.306 0.732 9.715 1.00 92.31 71 GLY A N 1
ATOM 546 C CA . GLY A 1 71 ? 9.731 -0.265 8.813 1.00 92.31 71 GLY A CA 1
ATOM 547 C C . GLY A 1 71 ? 8.802 -1.293 9.468 1.00 92.31 71 GLY A C 1
ATOM 548 O O . GLY A 1 71 ? 8.453 -2.265 8.803 1.00 92.31 71 GLY A O 1
ATOM 549 N N . ALA A 1 72 ? 8.404 -1.098 10.725 1.00 93.25 72 ALA A N 1
ATOM 550 C CA . ALA A 1 72 ? 7.317 -1.823 11.378 1.00 93.25 72 ALA A CA 1
ATOM 551 C C . ALA A 1 72 ? 6.076 -0.929 11.503 1.00 93.25 72 ALA A C 1
ATOM 553 O O . ALA A 1 72 ? 6.195 0.295 11.588 1.00 93.25 72 ALA A O 1
ATOM 554 N N . ILE A 1 73 ? 4.892 -1.537 11.538 1.00 93.12 73 ILE A N 1
ATOM 555 C CA . ILE A 1 73 ? 3.637 -0.839 11.831 1.00 93.12 73 ILE A CA 1
ATOM 556 C C . ILE A 1 73 ? 3.343 -0.939 13.318 1.00 93.12 73 ILE A C 1
ATOM 558 O O . ILE A 1 73 ? 3.330 -2.031 13.879 1.00 93.12 73 ILE A O 1
ATOM 562 N N . HIS A 1 74 ? 3.059 0.198 13.936 1.00 91.06 74 HIS A N 1
ATOM 563 C CA . HIS A 1 74 ? 2.507 0.287 15.280 1.00 91.06 74 HIS A CA 1
ATOM 564 C C . HIS A 1 74 ? 1.104 0.883 15.166 1.00 91.06 74 HIS A C 1
ATOM 566 O O . HIS A 1 74 ? 0.915 1.854 14.434 1.00 91.06 74 HIS A O 1
ATOM 572 N N . TYR A 1 75 ? 0.106 0.273 15.806 1.00 88.94 75 TYR A N 1
ATOM 573 C CA . TYR A 1 75 ? -1.292 0.693 15.675 1.00 88.94 75 TYR A CA 1
ATOM 574 C C . TYR A 1 75 ? -2.101 0.479 16.963 1.00 88.94 75 TYR A C 1
ATOM 576 O O . TYR A 1 75 ? -1.782 -0.395 17.776 1.00 88.94 75 TYR A O 1
ATOM 584 N N . ASP A 1 76 ? -3.162 1.271 17.139 1.00 86.75 76 ASP A N 1
ATOM 585 C CA . ASP A 1 76 ? -4.152 1.101 18.208 1.00 86.75 76 ASP A CA 1
ATOM 586 C C . ASP A 1 76 ? -5.343 0.253 17.707 1.00 86.75 76 ASP A C 1
ATOM 588 O O . ASP A 1 76 ? -6.157 0.741 16.919 1.00 86.75 76 ASP A O 1
ATOM 592 N N . PRO A 1 77 ? -5.508 -1.001 18.167 1.00 83.50 77 PRO A N 1
ATOM 593 C CA . PRO A 1 77 ? -6.554 -1.894 17.671 1.00 83.50 77 PRO A CA 1
ATOM 594 C C . PRO A 1 77 ? -7.981 -1.389 17.918 1.00 83.50 77 PRO A C 1
ATOM 596 O O . PRO A 1 77 ? -8.897 -1.809 17.210 1.00 83.50 77 PRO A O 1
ATOM 599 N N . ASP A 1 78 ? -8.184 -0.484 18.878 1.00 80.00 78 ASP A N 1
ATOM 600 C CA . ASP A 1 78 ? -9.511 0.047 19.192 1.00 80.00 78 ASP A CA 1
ATOM 601 C C . ASP A 1 78 ? -9.880 1.260 18.322 1.00 80.00 78 ASP A C 1
ATOM 603 O O . ASP A 1 78 ? -11.066 1.580 18.173 1.00 80.00 78 ASP A O 1
ATOM 607 N N . CYS A 1 79 ? -8.879 1.932 17.743 1.00 81.00 79 CYS A N 1
ATOM 608 C CA . CYS A 1 79 ? -9.040 3.236 17.096 1.00 81.00 79 CYS A CA 1
ATOM 609 C C . CYS A 1 79 ? -8.560 3.281 15.634 1.00 81.00 79 CYS A C 1
ATOM 611 O O . CYS A 1 79 ? -8.901 4.222 14.910 1.00 81.00 79 CYS A O 1
ATOM 613 N N . THR A 1 80 ? -7.763 2.311 15.184 1.00 85.56 80 THR A N 1
ATOM 614 C CA . THR A 1 80 ? -7.239 2.262 13.814 1.00 85.56 80 THR A CA 1
ATOM 615 C C . THR A 1 80 ? -8.291 1.751 12.840 1.00 85.56 80 THR A C 1
ATOM 617 O O . THR A 1 80 ? -8.930 0.719 13.044 1.00 85.56 80 THR A O 1
ATOM 620 N N . LEU A 1 81 ? -8.447 2.462 11.726 1.00 91.06 81 LEU A N 1
ATOM 621 C CA . LEU A 1 81 ? -9.278 2.015 10.618 1.00 91.06 81 LEU A CA 1
ATOM 622 C C . LEU A 1 81 ? -8.496 1.046 9.731 1.00 91.06 81 LEU A C 1
ATOM 624 O O . LEU A 1 81 ? -7.307 1.240 9.486 1.00 91.06 81 LEU A O 1
ATOM 628 N N . VAL A 1 82 ? -9.174 0.039 9.176 1.00 94.56 82 VAL A N 1
ATOM 629 C CA . VAL A 1 82 ? -8.539 -0.884 8.221 1.00 94.56 82 VAL A CA 1
ATOM 630 C C . VAL A 1 82 ? -8.016 -0.156 6.976 1.00 94.56 82 VAL A C 1
ATOM 632 O O . VAL A 1 82 ? -6.960 -0.515 6.467 1.00 94.56 82 VAL A O 1
ATOM 635 N N . SER A 1 83 ? -8.693 0.911 6.536 1.00 95.62 83 SER A N 1
ATOM 636 C CA . SER A 1 83 ? -8.231 1.794 5.458 1.00 95.62 83 SER A CA 1
ATOM 637 C C . SER A 1 83 ? -6.852 2.390 5.747 1.00 95.62 83 SER A C 1
ATOM 639 O O . SER A 1 83 ? -5.963 2.340 4.900 1.00 95.62 83 SER A O 1
ATOM 641 N N . ASP A 1 84 ? -6.666 2.908 6.961 1.00 94.06 84 ASP A N 1
ATOM 642 C CA . ASP A 1 84 ? -5.426 3.551 7.394 1.00 94.06 84 ASP A CA 1
ATOM 643 C C . ASP A 1 84 ? -4.314 2.509 7.553 1.00 94.06 84 ASP A C 1
ATOM 645 O O . ASP A 1 84 ? -3.202 2.707 7.070 1.00 94.06 84 ASP A O 1
ATOM 649 N N . LEU A 1 85 ? -4.637 1.347 8.141 1.00 95.25 85 LEU A N 1
ATOM 650 C CA . LEU A 1 85 ? -3.705 0.224 8.246 1.00 95.25 85 LEU A CA 1
ATOM 651 C C . LEU A 1 85 ? -3.174 -0.201 6.878 1.00 95.25 85 LEU A C 1
ATOM 653 O O . LEU A 1 85 ? -1.964 -0.355 6.716 1.00 95.25 85 LEU A O 1
ATOM 657 N N . LEU A 1 86 ? -4.059 -0.406 5.902 1.00 97.56 86 LEU A N 1
ATOM 658 C CA . LEU A 1 86 ? -3.665 -0.840 4.564 1.00 97.56 86 LEU A CA 1
ATOM 659 C C . LEU A 1 86 ? -2.838 0.226 3.837 1.00 97.56 86 LEU A C 1
ATOM 661 O O . LEU A 1 86 ? -1.876 -0.132 3.159 1.00 97.56 86 LEU A O 1
ATOM 665 N N . HIS A 1 87 ? -3.177 1.508 3.994 1.00 96.38 87 HIS A N 1
ATOM 666 C CA . HIS A 1 87 ? -2.429 2.612 3.393 1.00 96.38 87 HIS A CA 1
ATOM 667 C C . HIS A 1 87 ? -0.997 2.689 3.943 1.00 96.38 87 HIS A C 1
ATOM 669 O O . HIS A 1 87 ? -0.035 2.527 3.194 1.00 96.38 87 HIS A O 1
ATOM 675 N N . GLU A 1 88 ? -0.841 2.824 5.262 1.00 94.56 88 GLU A N 1
ATOM 676 C CA . GLU A 1 88 ? 0.480 2.933 5.896 1.00 94.56 88 GLU A CA 1
ATOM 677 C C . GLU A 1 88 ? 1.329 1.676 5.666 1.00 94.56 88 GLU A C 1
ATOM 679 O O . GLU A 1 88 ? 2.519 1.744 5.342 1.00 94.56 88 GLU A O 1
ATOM 684 N N . SER A 1 89 ? 0.704 0.497 5.741 1.00 96.31 89 SER A N 1
ATOM 685 C CA . SER A 1 89 ? 1.385 -0.763 5.436 1.00 96.31 89 SER A CA 1
ATOM 686 C C . SER A 1 89 ? 1.849 -0.826 3.986 1.00 96.31 89 SER A C 1
ATOM 688 O O . SER A 1 89 ? 2.901 -1.403 3.719 1.00 96.31 89 SER A O 1
ATOM 690 N N . GLY A 1 90 ? 1.117 -0.222 3.047 1.00 96.94 90 GLY A N 1
ATOM 691 C CA . GLY A 1 90 ? 1.491 -0.184 1.637 1.00 96.94 90 GLY A CA 1
ATOM 692 C C . GLY A 1 90 ? 2.816 0.535 1.395 1.00 96.94 90 GLY A C 1
ATOM 693 O O . GLY A 1 90 ? 3.652 0.009 0.654 1.00 96.94 90 GLY A O 1
ATOM 694 N N . HIS A 1 91 ? 3.075 1.655 2.081 1.00 95.00 91 HIS A N 1
ATOM 695 C CA . HIS A 1 91 ? 4.368 2.349 1.995 1.00 95.00 91 HIS A CA 1
ATOM 696 C C . HIS A 1 91 ? 5.537 1.439 2.388 1.00 95.00 91 HIS A C 1
ATOM 698 O O . HIS A 1 91 ? 6.579 1.423 1.728 1.00 95.00 91 HIS A O 1
ATOM 704 N N . VAL A 1 92 ? 5.363 0.635 3.440 1.00 95.31 92 VAL A N 1
ATOM 705 C CA . VAL A 1 92 ? 6.392 -0.308 3.893 1.00 95.31 92 VAL A CA 1
ATOM 706 C C . VAL A 1 92 ? 6.479 -1.529 2.980 1.00 95.31 92 VAL A C 1
ATOM 708 O O . VAL A 1 92 ? 7.572 -1.995 2.649 1.00 95.31 92 VAL A O 1
ATOM 711 N N . MET A 1 93 ? 5.338 -2.059 2.551 1.00 96.50 93 MET A N 1
ATOM 712 C CA . MET A 1 93 ? 5.265 -3.297 1.786 1.00 96.50 93 MET A CA 1
ATOM 713 C C . MET A 1 93 ? 5.823 -3.151 0.382 1.00 96.50 93 MET A C 1
ATOM 715 O O . MET A 1 93 ? 6.536 -4.055 -0.060 1.00 96.50 93 MET A O 1
ATOM 719 N N . LEU A 1 94 ? 5.579 -2.013 -0.271 1.00 95.62 94 LEU A N 1
ATOM 720 C CA . LEU A 1 94 ? 6.144 -1.679 -1.579 1.00 95.62 94 LEU A CA 1
ATOM 721 C C . LEU A 1 94 ? 7.626 -1.283 -1.501 1.00 95.62 94 LEU A C 1
ATOM 723 O O . LEU A 1 94 ? 8.329 -1.370 -2.508 1.00 95.62 94 LEU A O 1
ATOM 727 N N . CYS A 1 95 ? 8.122 -0.932 -0.312 1.00 93.25 95 CYS A N 1
ATOM 728 C CA . CYS A 1 95 ? 9.530 -0.637 -0.080 1.00 93.25 95 CYS A CA 1
ATOM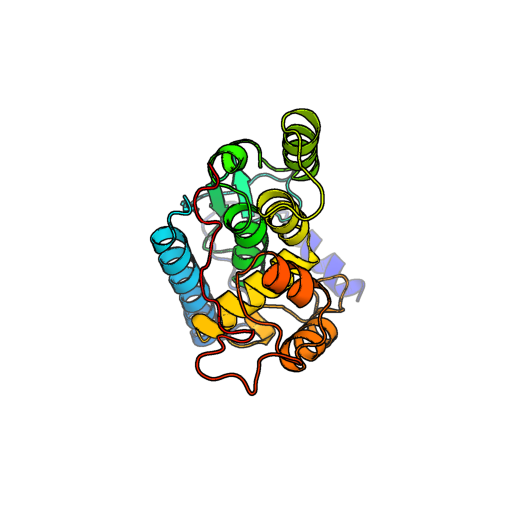 729 C C . CYS A 1 95 ? 10.404 -1.899 -0.137 1.00 93.25 95 CYS A C 1
ATOM 731 O O . CYS A 1 95 ? 10.121 -2.880 0.571 1.00 93.25 95 CYS A O 1
ATOM 733 N N . PRO A 1 96 ? 11.496 -1.900 -0.934 1.00 91.06 96 PRO A N 1
ATOM 734 C CA . PRO A 1 9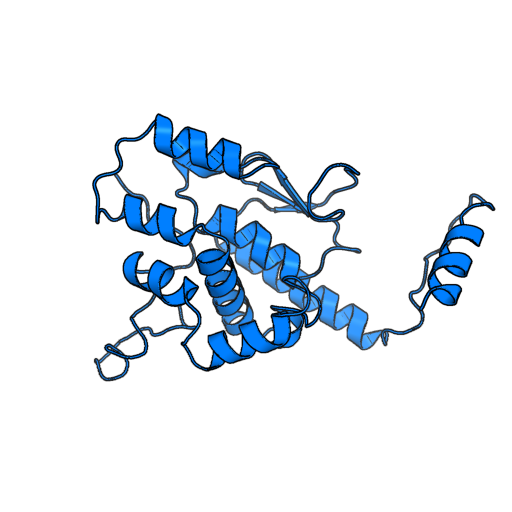6 ? 12.453 -2.996 -0.924 1.00 91.06 96 PRO A CA 1
ATOM 735 C C . PRO A 1 96 ? 13.016 -3.230 0.480 1.00 91.06 96 PRO A C 1
ATOM 737 O O . PRO A 1 96 ? 13.397 -2.298 1.191 1.00 91.06 96 PRO A O 1
ATOM 740 N N . LYS A 1 97 ? 13.090 -4.504 0.881 1.00 89.00 97 LYS A N 1
ATOM 741 C CA . LYS A 1 97 ? 13.384 -4.918 2.262 1.00 89.00 97 LYS A CA 1
ATOM 742 C C . LYS A 1 97 ? 14.631 -4.263 2.889 1.00 89.00 97 LYS A C 1
ATOM 744 O O . LYS A 1 97 ? 14.516 -3.850 4.042 1.00 89.00 97 LYS A O 1
ATOM 749 N N . PRO A 1 98 ? 15.777 -4.101 2.188 1.00 88.31 98 PRO A N 1
ATOM 750 C CA . PRO A 1 98 ? 16.954 -3.436 2.758 1.00 88.31 98 PRO A CA 1
ATOM 751 C C . PRO A 1 98 ? 16.699 -1.993 3.213 1.00 88.31 98 PRO A C 1
ATOM 753 O O . PRO A 1 98 ? 17.366 -1.512 4.130 1.00 88.31 98 PRO A O 1
ATOM 756 N N . PHE A 1 99 ? 15.718 -1.319 2.604 1.00 89.75 99 PHE A N 1
ATOM 757 C CA . PHE A 1 99 ? 15.426 0.086 2.855 1.00 89.75 99 PHE A CA 1
ATOM 758 C C . PHE A 1 99 ? 14.285 0.325 3.844 1.00 89.75 99 PHE A C 1
ATOM 760 O O . PHE A 1 99 ? 14.179 1.427 4.378 1.00 89.75 99 PHE A O 1
ATOM 767 N N . ARG A 1 100 ? 13.463 -0.690 4.149 1.00 91.75 100 ARG A N 1
ATOM 768 C CA . ARG A 1 100 ? 12.286 -0.552 5.032 1.00 91.75 100 ARG A CA 1
ATOM 769 C C . ARG A 1 100 ? 12.612 0.094 6.374 1.00 91.75 100 ARG A C 1
ATOM 771 O O . ARG A 1 100 ? 11.866 0.954 6.819 1.00 91.75 100 ARG A O 1
ATOM 778 N N . LYS A 1 101 ? 13.763 -0.240 6.968 1.00 91.75 101 LYS A N 1
ATOM 779 C CA . LYS A 1 101 ? 14.216 0.326 8.252 1.00 91.75 101 LYS A CA 1
ATOM 780 C C . LYS A 1 101 ? 14.408 1.847 8.245 1.00 91.75 101 LYS A C 1
ATOM 782 O O . LYS A 1 101 ? 14.472 2.453 9.307 1.00 91.75 101 LYS A O 1
ATOM 787 N N . HIS A 1 102 ? 14.533 2.453 7.066 1.00 90.25 102 HIS A N 1
ATOM 788 C CA . HIS A 1 102 ? 14.665 3.900 6.904 1.00 90.25 102 HIS A CA 1
ATOM 789 C C . HIS A 1 102 ? 13.310 4.605 6.793 1.00 90.25 102 HIS A C 1
ATOM 791 O O . HIS A 1 102 ? 13.260 5.833 6.839 1.00 90.25 102 HIS A O 1
ATOM 797 N N . LEU A 1 103 ? 12.213 3.852 6.673 1.00 90.00 103 LEU A N 1
ATOM 798 C CA . LEU A 1 103 ? 10.867 4.391 6.778 1.00 90.00 103 LEU A CA 1
ATOM 799 C C . LEU A 1 103 ? 10.517 4.522 8.260 1.00 90.00 103 LEU A C 1
ATOM 801 O O . LEU A 1 103 ? 10.375 3.531 8.977 1.00 90.00 103 LEU A O 1
ATOM 805 N N . HIS A 1 104 ? 10.437 5.762 8.726 1.00 88.25 104 HIS A N 1
ATOM 806 C CA . HIS A 1 104 ? 10.107 6.083 10.106 1.00 88.25 104 HIS A CA 1
ATOM 807 C C . HIS A 1 104 ? 9.388 7.429 10.156 1.00 88.25 104 HIS A C 1
ATOM 809 O O . HIS A 1 104 ? 9.986 8.450 9.805 1.00 88.25 104 HIS A O 1
ATOM 815 N N . ASN A 1 105 ? 8.144 7.429 10.635 1.00 78.50 105 ASN A N 1
ATOM 816 C CA . ASN A 1 105 ? 7.260 8.585 10.780 1.00 78.50 105 ASN A CA 1
ATOM 817 C C . ASN A 1 105 ? 7.146 9.432 9.492 1.00 78.50 105 ASN A C 1
ATOM 819 O O . ASN A 1 105 ? 6.243 9.236 8.687 1.00 78.50 105 ASN A O 1
ATOM 823 N N . ASN A 1 106 ? 8.103 10.329 9.240 1.00 80.06 106 ASN A N 1
ATOM 824 C CA . ASN A 1 106 ? 8.168 11.101 8.006 1.00 80.06 106 ASN A CA 1
ATOM 825 C C . ASN A 1 106 ? 8.849 10.304 6.877 1.00 80.06 106 ASN A C 1
ATOM 827 O O . ASN A 1 106 ? 10.081 10.289 6.754 1.00 80.06 106 ASN A O 1
ATOM 831 N N . LEU A 1 107 ? 8.027 9.717 6.007 1.00 83.50 107 LEU A N 1
ATOM 832 C CA . LEU A 1 107 ? 8.456 8.922 4.855 1.00 83.50 107 LEU A CA 1
ATOM 833 C C . LEU A 1 107 ? 9.383 9.670 3.890 1.00 83.50 107 LEU A C 1
ATOM 835 O O . LEU A 1 107 ? 10.288 9.056 3.328 1.00 83.50 107 LEU A O 1
ATOM 839 N N . TYR A 1 108 ? 9.253 10.997 3.766 1.00 83.25 108 TYR A N 1
ATOM 840 C CA . TYR A 1 108 ? 10.123 11.805 2.905 1.00 83.25 108 TYR A CA 1
ATOM 841 C C . TYR A 1 108 ? 11.601 11.664 3.281 1.00 83.25 108 TYR A C 1
ATOM 843 O O . TYR A 1 108 ? 12.458 11.589 2.402 1.00 83.25 108 TYR A O 1
ATOM 851 N N . LYS A 1 109 ? 11.923 11.582 4.580 1.00 84.38 109 LYS A N 1
ATOM 852 C CA . LYS A 1 109 ? 13.311 11.379 5.029 1.00 84.38 109 LYS A CA 1
ATOM 853 C C . LYS A 1 109 ? 13.842 10.013 4.600 1.00 84.38 109 LYS A C 1
ATOM 855 O O . LYS A 1 109 ? 14.990 9.917 4.175 1.00 84.38 109 LYS A O 1
ATOM 860 N N . GLY A 1 110 ? 13.001 8.983 4.687 1.00 84.81 110 GLY A N 1
ATOM 861 C CA . GLY A 1 110 ? 13.336 7.633 4.244 1.00 84.81 110 GLY A CA 1
ATOM 862 C C . GLY A 1 110 ? 13.562 7.568 2.737 1.00 84.81 110 GLY A C 1
ATOM 863 O O . GLY A 1 110 ? 14.599 7.083 2.295 1.00 84.81 110 GLY A O 1
ATOM 864 N N . PHE A 1 111 ? 12.646 8.132 1.945 1.00 85.31 111 PHE A N 1
ATOM 865 C CA . PHE A 1 111 ? 12.792 8.203 0.490 1.00 85.31 111 PHE A CA 1
ATOM 866 C C . PHE A 1 111 ? 14.045 8.971 0.086 1.00 85.31 111 PHE A C 1
ATOM 868 O O . PHE A 1 111 ? 14.838 8.477 -0.712 1.00 85.31 111 PHE A O 1
ATOM 875 N N . ARG A 1 112 ? 14.275 10.141 0.691 1.00 86.69 112 ARG A N 1
ATOM 876 C CA . ARG A 1 112 ? 15.474 10.944 0.450 1.00 86.69 112 ARG A CA 1
ATOM 877 C C . ARG A 1 112 ? 16.750 10.147 0.704 1.00 86.69 112 ARG A C 1
ATOM 879 O O . ARG A 1 112 ? 17.631 10.154 -0.146 1.00 86.69 112 ARG A O 1
ATOM 886 N N . TYR A 1 113 ? 16.824 9.429 1.825 1.00 87.62 113 TYR A N 1
ATOM 887 C CA . TYR A 1 113 ? 17.968 8.571 2.124 1.00 87.62 113 TYR A CA 1
ATOM 888 C C . TYR A 1 113 ? 18.209 7.545 1.011 1.00 87.62 113 TYR A C 1
ATOM 890 O O . TYR A 1 113 ? 19.340 7.400 0.558 1.00 87.62 113 TYR A O 1
ATOM 898 N N . ILE A 1 114 ? 17.165 6.867 0.526 1.00 87.50 114 ILE A N 1
ATOM 899 C CA . ILE A 1 114 ? 17.289 5.870 -0.550 1.00 87.50 114 ILE A CA 1
ATOM 900 C C . ILE A 1 114 ? 17.822 6.519 -1.835 1.00 87.50 114 ILE A C 1
ATOM 902 O O . ILE A 1 114 ? 18.794 6.028 -2.407 1.00 87.50 114 ILE A O 1
ATOM 906 N N . PHE A 1 115 ? 17.230 7.640 -2.259 1.00 86.62 115 PHE A N 1
ATOM 907 C CA . PHE A 1 115 ? 17.639 8.352 -3.475 1.00 86.62 115 PHE A CA 1
ATOM 908 C C . PHE A 1 115 ? 19.061 8.927 -3.394 1.00 86.62 115 PHE A C 1
ATOM 910 O O . PHE A 1 115 ? 19.736 9.022 -4.414 1.00 86.62 115 PHE A O 1
ATOM 917 N N . GLU A 1 116 ? 19.530 9.303 -2.201 1.00 89.12 116 GLU A N 1
ATOM 918 C CA . GLU A 1 116 ? 20.887 9.825 -1.994 1.00 89.12 116 GLU A CA 1
ATOM 919 C C . GLU A 1 116 ? 21.946 8.716 -1.851 1.00 89.12 116 GLU A C 1
ATOM 921 O O . GLU A 1 116 ? 23.128 8.971 -2.076 1.00 89.12 116 GLU A O 1
ATOM 926 N N . THR A 1 117 ? 21.554 7.492 -1.478 1.00 86.62 117 THR A N 1
ATOM 927 C CA . THR A 1 117 ? 22.497 6.398 -1.169 1.00 86.62 117 THR A CA 1
ATOM 928 C C . THR A 1 117 ? 22.631 5.351 -2.261 1.00 86.62 117 THR A C 1
ATOM 930 O O . THR A 1 117 ? 23.636 4.640 -2.295 1.00 86.62 117 THR A O 1
ATOM 933 N N . VAL A 1 118 ? 21.651 5.244 -3.157 1.00 86.06 118 VAL A N 1
ATOM 934 C CA . VAL A 1 118 ? 21.620 4.203 -4.183 1.00 86.06 118 VAL A CA 1
ATOM 935 C C . VAL A 1 118 ? 21.588 4.843 -5.560 1.00 86.06 118 VAL A C 1
ATOM 937 O O . VAL A 1 118 ? 20.743 5.685 -5.853 1.00 86.06 118 VAL A O 1
ATOM 940 N N . SER A 1 119 ? 22.492 4.410 -6.440 1.00 89.19 119 SER A N 1
ATOM 941 C CA . SER A 1 119 ? 22.358 4.719 -7.861 1.00 89.19 119 SER A CA 1
ATOM 942 C C . SER A 1 119 ? 21.166 3.939 -8.404 1.00 89.19 119 SER A C 1
ATOM 944 O O . SER A 1 119 ? 21.153 2.710 -8.354 1.00 89.19 119 SER A O 1
ATOM 946 N N . ILE A 1 120 ? 20.153 4.654 -8.883 1.00 88.56 120 ILE A N 1
ATOM 947 C CA . ILE A 1 120 ? 18.920 4.071 -9.408 1.00 88.56 120 ILE A CA 1
ATOM 948 C C . ILE A 1 120 ? 18.925 4.294 -10.921 1.00 88.56 120 ILE A C 1
ATOM 950 O O . ILE A 1 120 ? 18.600 5.395 -11.373 1.00 88.56 120 ILE A O 1
ATOM 954 N N . PRO A 1 121 ? 19.310 3.290 -11.730 1.00 89.38 121 PRO A N 1
ATOM 955 C CA . PRO A 1 121 ? 19.219 3.418 -13.173 1.00 89.38 121 PRO A CA 1
ATOM 956 C C . PRO A 1 121 ? 17.759 3.619 -13.579 1.00 89.38 121 PRO A C 1
ATOM 958 O O . PRO A 1 121 ? 16.872 2.909 -13.088 1.00 89.38 121 PRO A O 1
ATOM 961 N N . LEU A 1 122 ? 17.519 4.563 -14.490 1.00 88.56 122 LEU A N 1
ATOM 962 C CA . LEU A 1 122 ? 16.205 4.766 -15.099 1.00 88.56 122 LEU A CA 1
ATOM 963 C C . LEU A 1 122 ? 15.708 3.451 -15.714 1.00 88.56 122 LEU A C 1
ATOM 965 O O . LEU A 1 122 ? 16.489 2.638 -16.204 1.00 88.56 122 LEU A O 1
ATOM 969 N N . ASP A 1 123 ? 14.401 3.234 -15.617 1.00 88.19 123 ASP A N 1
ATOM 970 C CA . ASP A 1 123 ? 13.687 2.024 -16.048 1.00 88.19 123 ASP A CA 1
ATOM 971 C C . ASP A 1 123 ? 14.147 0.683 -15.444 1.00 88.19 123 ASP A C 1
ATOM 973 O O . ASP A 1 123 ? 13.635 -0.376 -15.819 1.00 88.19 123 ASP A O 1
ATOM 977 N N . SER A 1 124 ? 15.047 0.696 -14.456 1.00 91.69 124 SER A N 1
ATOM 978 C CA . SER A 1 124 ? 15.393 -0.507 -13.696 1.00 91.69 124 SER A CA 1
ATOM 979 C C . SER A 1 124 ? 14.217 -1.021 -12.858 1.00 91.69 124 SER A C 1
ATOM 981 O O . SER A 1 124 ? 13.262 -0.307 -12.544 1.00 91.69 124 SER A O 1
ATOM 983 N N . GLN A 1 125 ? 14.296 -2.281 -12.426 1.00 90.62 125 GLN A N 1
ATOM 984 C CA . GLN A 1 125 ? 13.282 -2.850 -11.535 1.00 90.62 125 GLN A CA 1
ATOM 985 C C . GLN A 1 125 ? 13.202 -2.095 -10.198 1.00 90.62 125 GLN A C 1
ATOM 987 O O . GLN A 1 125 ? 12.106 -1.897 -9.675 1.00 90.62 125 GLN A O 1
ATOM 992 N N . LEU A 1 126 ? 14.350 -1.660 -9.666 1.00 90.06 126 LEU A N 1
ATOM 993 C CA . LEU A 1 126 ? 14.411 -0.855 -8.450 1.00 90.06 126 LEU A CA 1
ATOM 994 C C . LEU A 1 126 ? 13.743 0.508 -8.654 1.00 90.06 126 LEU A C 1
ATOM 996 O O . LEU A 1 126 ? 12.944 0.904 -7.813 1.00 90.06 126 LEU A O 1
ATOM 1000 N N . HIS A 1 127 ? 14.004 1.181 -9.781 1.00 91.12 127 HIS A N 1
ATOM 1001 C CA . HIS A 1 127 ? 13.338 2.439 -10.127 1.00 91.12 127 HIS A CA 1
ATOM 1002 C C . HIS A 1 127 ? 11.814 2.297 -10.053 1.00 91.12 127 HIS A C 1
ATOM 1004 O O . HIS A 1 127 ? 11.162 3.062 -9.347 1.00 91.12 127 HIS A O 1
ATOM 1010 N N . TRP A 1 128 ? 11.249 1.269 -10.689 1.00 93.94 128 TRP A N 1
ATOM 1011 C CA . TRP A 1 128 ? 9.802 1.066 -10.673 1.00 93.94 128 TRP A CA 1
ATOM 1012 C C . TRP A 1 128 ? 9.244 0.679 -9.303 1.00 93.94 128 TRP A C 1
ATOM 1014 O O . TRP A 1 128 ? 8.133 1.093 -8.978 1.00 93.94 128 TRP A O 1
ATOM 1024 N N . TYR A 1 129 ? 9.993 -0.060 -8.476 1.00 93.56 129 TYR A N 1
ATOM 1025 C CA . TYR A 1 129 ? 9.584 -0.280 -7.086 1.00 93.56 129 TYR A CA 1
ATOM 1026 C C . TYR A 1 129 ? 9.484 1.030 -6.311 1.00 93.56 129 TYR A C 1
ATOM 1028 O O . TYR A 1 129 ? 8.473 1.249 -5.655 1.00 93.56 129 TYR A O 1
ATOM 1036 N N . LEU A 1 130 ? 10.480 1.909 -6.434 1.00 90.62 130 LEU A N 1
ATOM 1037 C CA . LEU A 1 130 ? 10.482 3.198 -5.742 1.00 90.62 130 LEU A CA 1
ATOM 1038 C C . LEU A 1 130 ? 9.368 4.124 -6.243 1.00 90.62 130 LEU A C 1
ATOM 1040 O O . LEU A 1 130 ? 8.723 4.782 -5.434 1.00 90.62 130 LEU A O 1
ATOM 1044 N N . MET A 1 131 ? 9.085 4.126 -7.548 1.00 91.75 131 MET A N 1
ATOM 1045 C CA . MET A 1 131 ? 7.979 4.910 -8.109 1.00 91.75 131 MET A CA 1
ATOM 1046 C C . MET A 1 131 ? 6.604 4.423 -7.643 1.00 91.75 131 MET A C 1
ATOM 1048 O O . MET A 1 131 ? 5.701 5.233 -7.494 1.00 91.75 131 MET A O 1
ATOM 1052 N N . ALA A 1 132 ? 6.432 3.121 -7.399 1.00 95.06 132 ALA A N 1
ATOM 1053 C CA . ALA A 1 132 ? 5.165 2.568 -6.922 1.00 95.06 132 ALA A CA 1
ATOM 1054 C C . ALA A 1 132 ? 4.888 2.847 -5.431 1.00 95.06 132 ALA A C 1
ATOM 1056 O O . ALA A 1 132 ? 3.782 2.589 -4.970 1.00 95.06 132 ALA A O 1
ATOM 1057 N N . MET A 1 133 ? 5.876 3.321 -4.667 1.00 92.38 133 MET A N 1
ATOM 1058 C CA . MET A 1 133 ? 5.745 3.608 -3.230 1.00 92.38 133 MET A CA 1
ATOM 1059 C C . MET A 1 133 ? 5.118 4.973 -2.925 1.00 92.38 133 MET A C 1
ATOM 1061 O O . MET A 1 133 ? 4.961 5.314 -1.749 1.00 92.38 133 MET A O 1
ATOM 1065 N N . ASP A 1 134 ? 4.811 5.756 -3.959 1.00 92.00 134 ASP A N 1
ATOM 1066 C CA . ASP A 1 134 ? 4.090 7.014 -3.821 1.00 92.00 134 ASP A CA 1
ATOM 1067 C C . ASP A 1 134 ? 2.652 6.787 -3.329 1.00 92.00 134 ASP A C 1
ATOM 1069 O O . ASP A 1 134 ? 2.127 5.670 -3.350 1.00 92.00 134 ASP A O 1
ATOM 1073 N N . ASP A 1 135 ? 1.991 7.860 -2.895 1.00 94.75 135 ASP A N 1
ATOM 1074 C CA . ASP A 1 135 ? 0.642 7.780 -2.326 1.00 94.75 135 ASP A CA 1
ATOM 1075 C C . ASP A 1 135 ? -0.352 7.140 -3.303 1.00 94.75 135 ASP A C 1
ATOM 1077 O O . ASP A 1 135 ? -1.269 6.425 -2.894 1.00 94.75 135 ASP A O 1
ATOM 1081 N N . HIS A 1 136 ? -0.168 7.340 -4.610 1.00 97.00 136 HIS A N 1
ATOM 1082 C CA . HIS A 1 136 ? -1.022 6.744 -5.628 1.00 97.00 136 HIS A CA 1
ATOM 1083 C C . HIS A 1 136 ? -0.797 5.232 -5.753 1.00 97.00 136 HIS A C 1
ATOM 1085 O O . HIS A 1 136 ? -1.754 4.455 -5.698 1.00 97.00 136 HIS A O 1
ATOM 1091 N N . GLY A 1 137 ? 0.440 4.773 -5.915 1.00 97.88 137 GLY A N 1
ATOM 1092 C CA . GLY A 1 137 ? 0.754 3.349 -5.994 1.00 97.88 137 GLY A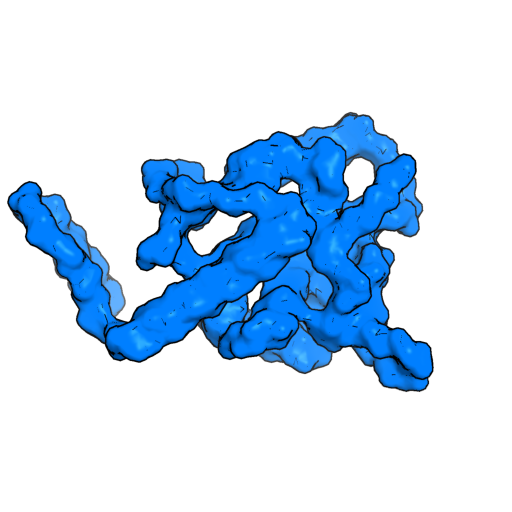 CA 1
ATOM 1093 C C . GLY A 1 137 ? 0.369 2.606 -4.715 1.00 97.88 137 GLY A C 1
ATOM 1094 O O . GLY A 1 137 ? -0.235 1.533 -4.786 1.00 97.88 137 GLY A O 1
ATOM 1095 N N . VAL A 1 138 ? 0.588 3.226 -3.554 1.00 97.94 138 VAL A N 1
ATOM 1096 C CA . VAL A 1 138 ? 0.169 2.717 -2.240 1.00 97.94 138 VAL A CA 1
ATOM 1097 C C . VAL A 1 138 ? -1.345 2.629 -2.120 1.00 97.94 138 VAL A C 1
ATOM 1099 O O . VAL A 1 138 ? -1.862 1.596 -1.702 1.00 97.94 138 VAL A O 1
ATOM 1102 N N . THR A 1 139 ? -2.079 3.647 -2.568 1.00 98.44 139 THR A N 1
ATOM 1103 C CA . THR A 1 139 ? -3.549 3.619 -2.587 1.00 98.44 139 THR A CA 1
ATOM 1104 C C . THR A 1 139 ? -4.078 2.493 -3.481 1.00 98.44 139 THR A C 1
ATOM 1106 O O . THR A 1 139 ? -4.991 1.760 -3.095 1.00 98.44 139 THR A O 1
ATOM 1109 N N . ALA A 1 140 ? -3.480 2.294 -4.660 1.00 98.56 140 ALA A N 1
ATOM 1110 C CA . ALA A 1 140 ? -3.844 1.190 -5.546 1.00 98.56 140 ALA A CA 1
ATOM 1111 C C . ALA A 1 140 ? -3.500 -0.180 -4.936 1.00 98.56 140 ALA A C 1
ATOM 1113 O O . ALA A 1 140 ? -4.273 -1.131 -5.066 1.00 98.56 140 ALA A O 1
ATOM 1114 N N . TRP A 1 141 ? -2.370 -0.293 -4.238 1.00 98.62 141 TRP A N 1
ATOM 1115 C CA . TRP A 1 141 ? -1.970 -1.522 -3.556 1.00 98.62 141 TRP A CA 1
ATOM 1116 C C . TRP A 1 141 ? -2.901 -1.847 -2.384 1.00 98.62 141 TRP A C 1
ATOM 1118 O O . TRP A 1 141 ? -3.366 -2.981 -2.276 1.00 98.62 141 TRP A O 1
ATOM 1128 N N . ALA A 1 142 ? -3.243 -0.851 -1.562 1.00 98.56 142 ALA A N 1
ATOM 1129 C CA . ALA A 1 142 ? -4.186 -0.986 -0.455 1.00 98.56 142 ALA A CA 1
ATOM 1130 C C . ALA A 1 142 ? -5.557 -1.451 -0.961 1.00 98.56 142 ALA A C 1
ATOM 1132 O O . ALA A 1 142 ? -6.149 -2.377 -0.402 1.00 98.56 142 ALA A O 1
ATOM 1133 N N . TRP A 1 143 ? -6.013 -0.889 -2.087 1.00 98.69 143 TRP A N 1
ATOM 1134 C CA . TRP A 1 143 ? -7.198 -1.367 -2.792 1.00 98.69 143 TRP A CA 1
ATOM 1135 C C . TRP A 1 143 ? -7.093 -2.845 -3.168 1.00 98.69 143 TRP A C 1
ATOM 1137 O O . TRP A 1 143 ? -7.971 -3.630 -2.816 1.00 98.69 143 TRP A O 1
ATOM 1147 N N . ALA A 1 144 ? -6.010 -3.247 -3.836 1.00 98.69 144 ALA A N 1
ATOM 1148 C CA . ALA A 1 144 ? -5.800 -4.631 -4.254 1.00 98.69 144 ALA A CA 1
ATOM 1149 C C . ALA A 1 144 ? -5.800 -5.622 -3.076 1.00 98.69 144 ALA A C 1
ATOM 1151 O O . ALA A 1 144 ? -6.451 -6.667 -3.155 1.00 98.69 144 ALA A O 1
ATOM 1152 N N . VAL A 1 145 ? -5.137 -5.282 -1.964 1.00 98.69 145 VAL A N 1
ATOM 1153 C CA . VAL A 1 145 ? -5.154 -6.095 -0.736 1.00 98.69 145 VAL A CA 1
ATOM 1154 C C . VAL A 1 145 ? -6.563 -6.177 -0.161 1.00 98.69 145 VAL A C 1
ATOM 1156 O O . VAL A 1 145 ? -7.052 -7.270 0.120 1.00 98.69 145 VAL A O 1
ATOM 1159 N N . GLY A 1 146 ? -7.258 -5.045 -0.039 1.00 98.50 146 GLY A N 1
ATOM 1160 C CA . GLY A 1 146 ? -8.626 -5.022 0.466 1.00 98.50 146 GLY A CA 1
ATOM 1161 C C . GLY A 1 146 ? -9.576 -5.885 -0.370 1.00 98.50 146 GLY A C 1
ATOM 1162 O O . GLY A 1 146 ? -10.362 -6.655 0.186 1.00 98.50 146 GLY A O 1
ATOM 1163 N N . LYS A 1 147 ? -9.444 -5.848 -1.704 1.00 98.56 147 LYS A N 1
ATOM 1164 C CA . LYS A 1 147 ? -10.194 -6.728 -2.613 1.00 98.56 147 LYS A CA 1
ATOM 1165 C C . LYS A 1 147 ? -9.847 -8.202 -2.408 1.00 98.56 147 LYS A C 1
ATOM 1167 O O . LYS A 1 147 ? -10.762 -9.021 -2.382 1.00 98.56 147 LYS A O 1
ATOM 1172 N N . HIS A 1 148 ? -8.569 -8.536 -2.235 1.00 98.44 148 HIS A N 1
ATOM 1173 C CA . HIS A 1 148 ? -8.121 -9.905 -1.968 1.00 98.44 148 HIS A CA 1
ATOM 1174 C C . HIS A 1 148 ? -8.694 -10.467 -0.658 1.00 98.44 148 HIS A C 1
ATOM 1176 O O . HIS A 1 148 ? -9.089 -11.629 -0.608 1.00 98.44 148 HIS A O 1
ATOM 1182 N N . LEU A 1 149 ? -8.801 -9.628 0.375 1.00 97.69 149 LEU A N 1
ATOM 1183 C CA . LEU A 1 149 ? -9.349 -9.994 1.684 1.00 97.69 149 LEU A CA 1
ATOM 1184 C C . LEU A 1 149 ? -10.885 -9.945 1.753 1.00 97.69 149 LEU A C 1
ATOM 1186 O O . LEU A 1 149 ? -11.461 -10.268 2.792 1.00 97.69 149 LEU A O 1
ATOM 1190 N N . GLY A 1 150 ? -11.559 -9.542 0.671 1.00 96.94 150 GLY A N 1
ATOM 1191 C CA . GLY A 1 150 ? -13.018 -9.418 0.628 1.00 96.94 150 GLY A CA 1
ATOM 1192 C C . GLY A 1 150 ? -13.573 -8.273 1.483 1.00 96.94 150 GLY A C 1
ATOM 1193 O O . GLY A 1 150 ? -14.735 -8.326 1.882 1.00 96.94 150 GLY A O 1
ATOM 1194 N N . ILE A 1 151 ? -12.762 -7.251 1.771 1.00 96.75 151 ILE A N 1
ATOM 1195 C CA . ILE A 1 151 ? -13.177 -6.074 2.541 1.00 96.75 151 ILE A CA 1
ATOM 1196 C C . ILE A 1 151 ? -14.135 -5.228 1.675 1.00 96.75 151 ILE A C 1
ATOM 1198 O O . ILE A 1 151 ? -13.880 -5.054 0.477 1.00 96.75 151 ILE A O 1
ATOM 1202 N N . PRO A 1 152 ? -15.245 -4.702 2.230 1.00 96.81 152 PRO A N 1
ATOM 1203 C CA . PRO A 1 152 ? -16.138 -3.808 1.501 1.00 96.81 152 PRO A CA 1
ATOM 1204 C C . PRO A 1 152 ? -15.408 -2.568 0.985 1.00 96.81 152 PRO A C 1
ATOM 1206 O O . PRO A 1 152 ? -14.653 -1.935 1.714 1.00 96.81 152 PRO A O 1
ATOM 1209 N N . ASP A 1 153 ? -15.694 -2.166 -0.252 1.00 97.88 153 ASP A N 1
ATOM 1210 C CA . ASP A 1 153 ? -14.979 -1.085 -0.943 1.00 97.88 153 ASP A CA 1
ATOM 1211 C C . ASP A 1 153 ? -14.884 0.219 -0.126 1.00 97.88 153 ASP A C 1
ATOM 1213 O O . ASP A 1 153 ? -13.825 0.839 -0.075 1.00 97.88 153 ASP A O 1
ATOM 1217 N N . HIS A 1 154 ? -15.970 0.607 0.551 1.00 96.19 154 HIS A N 1
ATOM 1218 C CA . HIS A 1 154 ? -16.047 1.814 1.384 1.00 96.19 154 HIS A CA 1
ATOM 1219 C C . HIS A 1 154 ? -15.285 1.713 2.719 1.00 96.19 154 HIS A C 1
ATOM 1221 O O . HIS A 1 154 ? -15.092 2.726 3.385 1.00 96.19 154 HIS A O 1
ATOM 1227 N N . GLU A 1 155 ? -14.873 0.510 3.128 1.00 95.44 155 GLU A N 1
ATOM 1228 C CA . GLU A 1 155 ? -13.980 0.292 4.271 1.00 95.44 155 GLU A CA 1
ATOM 1229 C C . GLU A 1 155 ? -12.507 0.249 3.852 1.00 95.44 155 GLU A C 1
ATOM 1231 O O . GLU A 1 155 ? -11.647 0.559 4.671 1.00 95.44 155 GLU A O 1
ATOM 1236 N N . ILE A 1 156 ? -12.206 -0.091 2.591 1.00 97.25 156 ILE A N 1
ATOM 1237 C CA . ILE A 1 156 ? -10.835 -0.029 2.059 1.00 97.25 156 ILE A CA 1
ATOM 1238 C C . ILE A 1 156 ? -10.403 1.430 1.875 1.00 97.25 156 ILE A C 1
ATOM 1240 O O . ILE A 1 156 ? -9.286 1.798 2.221 1.00 97.25 156 ILE A O 1
ATOM 1244 N N . ILE A 1 157 ? -11.303 2.258 1.338 1.00 97.44 157 ILE A N 1
ATOM 1245 C CA . ILE A 1 157 ? -11.130 3.706 1.194 1.00 97.44 157 ILE A CA 1
ATOM 1246 C C . ILE A 1 157 ? -12.438 4.361 1.628 1.00 97.44 157 ILE A C 1
ATOM 1248 O O . ILE A 1 157 ? -13.474 4.102 1.016 1.00 97.44 157 ILE A O 1
ATOM 1252 N N . LYS A 1 158 ? -12.417 5.214 2.650 1.00 95.06 158 LYS A N 1
ATOM 1253 C CA . LYS A 1 158 ? -13.618 5.914 3.138 1.00 95.06 158 LYS A CA 1
ATOM 1254 C C . LYS A 1 158 ? -13.928 7.158 2.315 1.00 95.06 158 LYS A C 1
ATOM 1256 O O . LYS A 1 158 ? -13.055 7.698 1.650 1.00 95.06 158 LYS A O 1
ATOM 1261 N N . ASP A 1 159 ? -15.176 7.618 2.356 1.00 95.31 159 ASP A N 1
ATOM 1262 C CA . ASP A 1 159 ? -15.637 8.774 1.567 1.00 95.31 159 ASP A CA 1
ATOM 1263 C C . ASP A 1 159 ? -14.916 10.079 1.922 1.00 95.31 159 ASP A C 1
ATOM 1265 O O . ASP A 1 159 ? -14.647 10.890 1.042 1.00 95.31 159 ASP A O 1
ATOM 1269 N N . ASP A 1 160 ? -14.593 10.267 3.198 1.00 93.94 160 ASP A N 1
ATOM 1270 C CA . ASP A 1 160 ? -13.971 11.467 3.756 1.00 93.94 160 ASP A CA 1
ATOM 1271 C C . ASP A 1 160 ? -12.440 11.494 3.629 1.00 93.94 160 ASP A C 1
ATOM 1273 O O . ASP A 1 160 ? -11.819 12.541 3.826 1.00 93.94 160 ASP A O 1
ATOM 1277 N N . GLN A 1 161 ? -11.820 10.372 3.257 1.00 91.12 161 GLN A N 1
ATOM 1278 C CA . GLN A 1 161 ? -10.382 10.312 3.007 1.00 91.12 161 GLN A CA 1
ATOM 1279 C C . GLN A 1 161 ? -9.994 11.099 1.747 1.00 91.12 161 GLN A C 1
ATOM 1281 O O . GLN A 1 161 ? -10.826 11.405 0.889 1.00 91.12 161 GLN A O 1
ATOM 1286 N N . TYR A 1 162 ? -8.701 11.424 1.639 1.00 90.31 162 TYR A N 1
ATOM 1287 C CA . TYR A 1 162 ? -8.130 12.168 0.509 1.00 90.31 162 TYR A CA 1
ATOM 1288 C C . TYR A 1 162 ? -8.827 13.516 0.269 1.00 90.31 162 TYR A C 1
ATOM 1290 O O . TYR A 1 162 ? -9.165 13.868 -0.854 1.00 90.31 162 TYR A O 1
ATOM 1298 N N . GLY A 1 163 ? -9.107 14.257 1.346 1.00 91.50 163 GLY A N 1
ATOM 1299 C CA . GLY A 1 163 ? -9.799 15.546 1.250 1.00 91.50 163 GLY A CA 1
ATOM 1300 C C . GLY A 1 163 ? -11.271 15.439 0.833 1.00 91.50 163 GLY A C 1
ATOM 1301 O O . GLY A 1 163 ? -11.822 16.413 0.326 1.00 91.50 163 GLY A O 1
ATOM 1302 N N . GLY A 1 164 ? -11.910 14.282 1.047 1.00 94.56 164 GLY A N 1
ATOM 1303 C CA . GLY A 1 164 ? -13.300 14.022 0.658 1.00 94.56 164 GLY A CA 1
ATOM 1304 C C . GLY A 1 164 ? -13.471 13.419 -0.740 1.00 94.56 164 GLY A C 1
ATOM 1305 O O . GLY A 1 164 ? -14.590 13.362 -1.248 1.00 94.56 164 GLY A O 1
ATOM 1306 N N . GLU A 1 165 ? -12.385 12.979 -1.379 1.00 96.62 165 GLU A N 1
ATOM 1307 C CA . GLU A 1 165 ? -12.409 12.400 -2.729 1.00 96.62 165 GLU A CA 1
ATOM 1308 C C . GLU A 1 165 ? -12.462 10.866 -2.746 1.00 96.62 165 GLU A C 1
ATOM 1310 O O . GLU A 1 165 ? -12.460 10.256 -3.820 1.00 96.62 165 GLU A O 1
ATOM 1315 N N . GLY A 1 166 ? -12.534 10.211 -1.585 1.00 97.25 166 GLY A N 1
ATOM 1316 C CA . GLY A 1 166 ? -12.427 8.756 -1.490 1.00 97.25 166 GLY A CA 1
ATOM 1317 C C . GLY A 1 166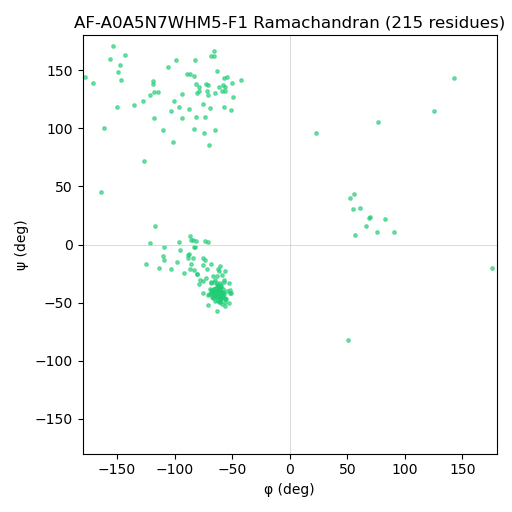 ? -13.422 7.994 -2.372 1.00 97.25 166 GLY A C 1
ATOM 1318 O O . GLY A 1 166 ? -13.039 7.037 -3.045 1.00 97.25 166 GLY A O 1
ATOM 1319 N N . ALA A 1 167 ? -14.674 8.452 -2.475 1.00 97.44 167 ALA A N 1
ATOM 1320 C CA . ALA A 1 167 ? -15.670 7.835 -3.358 1.00 97.44 167 ALA A CA 1
ATOM 1321 C C . ALA A 1 167 ? -15.288 7.899 -4.851 1.00 97.44 167 ALA A C 1
ATOM 1323 O O . ALA A 1 167 ? -15.450 6.917 -5.588 1.00 97.44 167 ALA A O 1
ATOM 1324 N N . SER A 1 168 ? -14.732 9.029 -5.292 1.00 97.81 168 SER A N 1
ATOM 1325 C CA . SER A 1 168 ? -14.233 9.213 -6.658 1.00 97.81 168 SER A CA 1
ATOM 1326 C C . SER A 1 168 ? -13.017 8.326 -6.921 1.00 97.81 168 SER A C 1
ATOM 1328 O O . SER A 1 168 ? -12.950 7.655 -7.950 1.00 97.81 168 SER A O 1
ATOM 1330 N N . ILE A 1 169 ? -12.092 8.242 -5.960 1.00 98.25 169 ILE A N 1
ATOM 1331 C CA . ILE A 1 169 ? -10.908 7.377 -6.044 1.00 98.25 169 ILE A CA 1
ATOM 1332 C C . ILE A 1 169 ? -11.313 5.905 -6.177 1.00 98.25 169 ILE A C 1
ATOM 1334 O O . ILE A 1 169 ? -10.818 5.218 -7.073 1.00 98.25 169 ILE A O 1
ATOM 1338 N N . ARG A 1 170 ? -12.260 5.423 -5.358 1.00 98.12 170 ARG A N 1
ATOM 1339 C CA . ARG A 1 170 ? -12.795 4.054 -5.480 1.00 98.12 170 ARG A CA 1
ATOM 1340 C C . ARG A 1 170 ? -13.386 3.791 -6.857 1.00 98.12 170 ARG A C 1
ATOM 1342 O O . ARG A 1 170 ? -13.116 2.744 -7.438 1.00 98.12 170 ARG A O 1
ATOM 1349 N N . THR A 1 171 ? -14.139 4.747 -7.399 1.00 98.19 171 THR A N 1
ATOM 1350 C CA . THR A 1 171 ? -14.707 4.636 -8.750 1.00 98.19 171 THR A CA 1
ATOM 1351 C C . THR A 1 171 ? -13.597 4.472 -9.793 1.00 98.19 171 THR A C 1
ATOM 1353 O O . THR A 1 171 ? -13.651 3.562 -10.618 1.00 98.19 171 THR A O 1
ATOM 1356 N N . CYS A 1 172 ? -12.535 5.281 -9.722 1.00 97.94 172 CYS A N 1
ATOM 1357 C CA . CYS A 1 172 ? -11.381 5.149 -10.614 1.00 97.94 172 CYS A CA 1
ATOM 1358 C C . CYS A 1 172 ? -10.664 3.795 -10.467 1.00 97.94 172 CYS A C 1
ATOM 1360 O O . CYS A 1 172 ? -10.241 3.202 -11.459 1.00 97.94 172 CYS A O 1
ATOM 1362 N N . LEU A 1 173 ? -10.535 3.274 -9.244 1.00 97.88 173 LEU A N 1
ATOM 1363 C CA . LEU A 1 173 ? -9.920 1.968 -8.984 1.00 97.88 173 LEU A CA 1
ATOM 1364 C C . LEU A 1 173 ? -10.767 0.814 -9.533 1.00 97.88 173 LEU A C 1
ATOM 1366 O O . LEU A 1 173 ? -10.227 -0.086 -10.173 1.00 97.88 173 LEU A O 1
ATOM 1370 N N . GLN A 1 174 ? -12.089 0.858 -9.350 1.00 96.81 174 GLN A N 1
ATOM 1371 C CA . GLN A 1 174 ? -13.029 -0.122 -9.909 1.00 96.81 174 GLN A CA 1
ATOM 1372 C C . GLN A 1 174 ? -13.001 -0.141 -11.443 1.00 96.81 174 GLN A C 1
ATOM 1374 O O . GLN A 1 174 ? -13.130 -1.200 -12.056 1.00 96.81 174 GLN A O 1
ATOM 1379 N N . LEU A 1 175 ? -12.810 1.025 -12.065 1.00 95.69 175 LEU A N 1
ATOM 1380 C CA . LEU A 1 175 ? -12.728 1.181 -13.518 1.00 95.69 175 LEU A CA 1
ATOM 1381 C C . LEU A 1 175 ? -11.321 0.938 -14.087 1.00 95.69 175 LEU A C 1
ATOM 1383 O O . LEU A 1 175 ? -11.124 1.094 -15.293 1.00 95.69 175 LEU A O 1
ATOM 1387 N N . ASN A 1 176 ? -10.343 0.549 -13.259 1.00 95.44 176 ASN A N 1
ATOM 1388 C CA . ASN A 1 176 ? -8.936 0.401 -13.646 1.00 95.44 176 ASN A CA 1
ATOM 1389 C C . ASN A 1 176 ? -8.328 1.673 -14.280 1.00 95.44 176 ASN A C 1
ATOM 1391 O O . ASN A 1 176 ? -7.445 1.580 -15.135 1.00 95.44 176 ASN A O 1
ATOM 1395 N N . SER A 1 177 ? -8.807 2.858 -13.889 1.00 95.62 177 SER A N 1
ATOM 1396 C CA . SER A 1 177 ? -8.373 4.163 -14.410 1.00 95.62 177 SER A CA 1
ATOM 1397 C C . SER A 1 177 ? -7.554 4.985 -13.411 1.00 95.62 177 SER A C 1
ATOM 1399 O O . SER A 1 177 ? -7.097 6.078 -13.743 1.00 95.62 177 SER A O 1
ATOM 1401 N N . TYR A 1 178 ? -7.361 4.486 -12.189 1.00 97.12 178 TYR A N 1
ATOM 1402 C CA . TYR A 1 178 ? -6.571 5.174 -11.174 1.00 97.12 178 TYR A CA 1
ATOM 1403 C C . TYR A 1 178 ? -5.068 5.135 -11.492 1.00 97.12 178 TYR A C 1
ATOM 1405 O O . TYR A 1 178 ? -4.509 4.078 -11.785 1.00 97.12 178 TYR A O 1
ATOM 1413 N N . ILE A 1 179 ? -4.400 6.289 -11.399 1.00 95.12 179 ILE A N 1
ATOM 1414 C CA . ILE A 1 179 ? -3.021 6.480 -11.880 1.00 95.12 179 ILE A CA 1
ATOM 1415 C C . ILE A 1 179 ? -1.995 5.554 -11.208 1.00 95.12 179 ILE A C 1
ATOM 1417 O O . ILE A 1 179 ? -1.089 5.062 -11.882 1.00 95.12 179 ILE A O 1
ATOM 1421 N N . GLY A 1 180 ? -2.183 5.243 -9.920 1.00 96.69 180 GLY A N 1
ATOM 1422 C CA . GLY A 1 180 ? -1.288 4.370 -9.152 1.00 96.69 180 GLY A CA 1
ATOM 1423 C C . GLY A 1 180 ? -1.177 2.941 -9.692 1.00 96.69 180 GLY A C 1
ATOM 1424 O O . GLY A 1 180 ? -0.163 2.275 -9.487 1.00 96.69 180 GLY A O 1
ATOM 1425 N N . ILE A 1 181 ? -2.177 2.476 -10.454 1.00 97.19 181 ILE A N 1
ATOM 1426 C CA . ILE A 1 181 ? -2.164 1.146 -11.083 1.00 97.19 181 ILE A CA 1
ATOM 1427 C C . ILE A 1 181 ? -0.978 1.018 -12.048 1.00 97.19 181 ILE A C 1
ATOM 1429 O O . ILE A 1 181 ? -0.332 -0.028 -12.093 1.00 97.19 181 ILE A O 1
ATOM 1433 N N . ASN A 1 182 ? -0.638 2.090 -12.774 1.00 95.19 182 ASN A N 1
ATOM 1434 C CA . ASN A 1 182 ? 0.463 2.070 -13.739 1.00 95.19 182 ASN A CA 1
ATOM 1435 C C . ASN A 1 182 ? 1.803 1.763 -13.054 1.00 95.19 182 ASN A C 1
ATOM 1437 O O . ASN A 1 182 ? 2.555 0.915 -13.537 1.00 95.19 182 ASN A O 1
ATOM 1441 N N . GLY A 1 183 ? 2.077 2.393 -11.904 1.00 94.19 183 GLY A N 1
ATOM 1442 C CA . GLY A 1 183 ? 3.292 2.147 -11.123 1.00 94.19 183 GLY A CA 1
ATOM 1443 C C . GLY A 1 183 ? 3.405 0.686 -10.685 1.00 94.19 183 GLY A C 1
ATOM 1444 O O . GLY A 1 183 ? 4.440 0.052 -10.894 1.00 94.19 183 GLY A O 1
ATOM 1445 N N . LEU A 1 184 ? 2.308 0.106 -10.184 1.00 97.12 184 LEU A N 1
ATOM 1446 C CA . LEU A 1 184 ? 2.257 -1.308 -9.797 1.00 97.12 184 LEU A CA 1
ATOM 1447 C C . LEU A 1 184 ? 2.508 -2.252 -10.981 1.00 97.12 184 LEU A C 1
ATOM 1449 O O . LEU A 1 184 ? 3.236 -3.242 -10.843 1.00 97.12 184 LEU A O 1
ATOM 1453 N N . CYS A 1 185 ? 1.952 -1.946 -12.155 1.00 95.69 185 CYS A N 1
ATOM 1454 C CA . CYS A 1 185 ? 2.169 -2.742 -13.357 1.00 95.69 185 CYS A CA 1
ATOM 1455 C C . CYS A 1 185 ? 3.620 -2.674 -13.850 1.00 95.69 185 CYS A C 1
ATOM 1457 O O . CYS A 1 185 ? 4.222 -3.715 -14.123 1.00 95.69 185 CYS A O 1
ATOM 1459 N N . HIS A 1 186 ? 4.215 -1.480 -13.914 1.00 94.31 186 HIS A N 1
ATOM 1460 C CA . HIS A 1 186 ? 5.620 -1.317 -14.301 1.00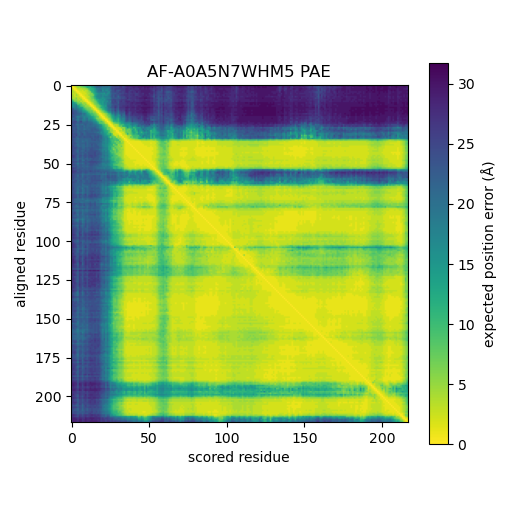 94.31 186 HIS A CA 1
ATOM 1461 C C . HIS A 1 186 ? 6.578 -1.993 -13.307 1.00 94.31 186 HIS A C 1
ATOM 1463 O O . HIS A 1 186 ? 7.552 -2.633 -13.705 1.00 94.31 186 HIS A O 1
ATOM 1469 N N . ALA A 1 187 ? 6.237 -1.973 -12.019 1.00 94.88 187 ALA A N 1
ATOM 1470 C CA . ALA A 1 187 ? 6.931 -2.712 -10.969 1.00 94.88 187 ALA A CA 1
ATOM 1471 C C . ALA A 1 187 ? 6.661 -4.236 -10.982 1.00 94.88 187 ALA A C 1
ATOM 1473 O O . ALA A 1 187 ? 7.190 -4.984 -10.148 1.00 94.88 187 ALA A O 1
ATOM 1474 N N . LYS A 1 188 ? 5.893 -4.736 -11.958 1.00 95.00 188 LYS A N 1
ATOM 1475 C CA . LYS A 1 188 ? 5.564 -6.156 -12.156 1.00 95.00 188 LYS A CA 1
ATOM 1476 C C . LYS A 1 188 ? 4.810 -6.780 -10.977 1.00 95.00 188 LYS A C 1
ATOM 1478 O O . LYS A 1 188 ? 4.979 -7.970 -10.701 1.00 95.00 188 LYS A O 1
ATOM 1483 N N . TYR A 1 189 ? 3.999 -5.999 -10.264 1.00 96.50 189 TYR A N 1
ATOM 1484 C CA . TYR A 1 189 ? 3.068 -6.535 -9.268 1.00 96.50 189 TYR A CA 1
ATOM 1485 C C . TYR A 1 189 ? 1.822 -7.140 -9.907 1.00 96.50 189 TYR A C 1
ATOM 1487 O O . TYR A 1 189 ? 1.281 -8.105 -9.385 1.00 96.50 189 TYR A O 1
ATOM 1495 N N . CYS A 1 190 ? 1.394 -6.621 -11.050 1.00 96.06 190 CYS A N 1
ATOM 1496 C CA . CYS A 1 190 ? 0.265 -7.118 -11.829 1.00 96.06 190 CYS A CA 1
ATOM 1497 C C . CYS A 1 190 ? 0.464 -6.759 -13.307 1.00 96.06 190 CYS A C 1
ATOM 1499 O O . CYS A 1 190 ? 1.398 -6.044 -13.670 1.00 96.06 190 CYS A O 1
ATOM 1501 N N . ASP A 1 191 ? -0.382 -7.296 -14.176 1.00 94.81 191 ASP A N 1
ATOM 1502 C CA . ASP A 1 191 ? -0.416 -6.974 -15.595 1.00 94.81 191 ASP A CA 1
ATOM 1503 C C . ASP A 1 191 ? -1.349 -5.795 -15.877 1.00 94.81 191 ASP A C 1
ATOM 1505 O O . ASP A 1 191 ? -2.404 -5.648 -15.257 1.00 94.81 191 ASP A O 1
ATOM 1509 N N . MET A 1 192 ? -0.981 -4.994 -16.880 1.00 89.56 192 MET A N 1
ATOM 1510 C CA . MET A 1 192 ? -1.776 -3.857 -17.347 1.00 89.56 192 MET A CA 1
ATOM 1511 C C . MET A 1 192 ? -3.194 -4.291 -17.763 1.00 89.56 192 MET A C 1
ATOM 1513 O O . MET A 1 192 ? -3.335 -5.037 -18.741 1.00 89.56 192 MET A O 1
ATOM 1517 N N . PRO A 1 193 ? -4.261 -3.785 -17.115 1.00 84.38 193 PRO A N 1
ATOM 1518 C CA . PRO A 1 193 ? -5.631 -4.219 -17.397 1.00 84.38 193 PRO A CA 1
ATOM 1519 C C . PRO A 1 193 ? -6.073 -3.980 -18.845 1.00 84.38 193 PRO A C 1
ATOM 1521 O O . PRO A 1 193 ? -6.787 -4.792 -19.428 1.00 84.38 193 PRO A O 1
ATOM 1524 N N . ASN A 1 194 ? -5.649 -2.883 -19.473 1.00 78.88 194 ASN A N 1
ATOM 1525 C CA . ASN A 1 194 ? -6.129 -2.513 -20.810 1.00 78.88 194 ASN A CA 1
ATOM 1526 C C . ASN A 1 194 ? -5.436 -3.261 -21.953 1.00 78.88 194 ASN A C 1
ATOM 1528 O O . ASN A 1 194 ? -6.042 -3.444 -23.004 1.00 78.88 194 ASN A O 1
ATOM 1532 N N . THR A 1 195 ? -4.205 -3.731 -21.751 1.00 80.12 195 THR A N 1
ATOM 1533 C CA . THR A 1 195 ? -3.391 -4.340 -22.818 1.00 80.12 195 THR A CA 1
ATOM 1534 C C . THR A 1 195 ? -3.134 -5.828 -22.613 1.00 80.12 195 THR A C 1
ATOM 1536 O O . THR A 1 195 ? -2.831 -6.533 -23.574 1.00 80.12 195 THR A O 1
ATOM 1539 N N . SER A 1 196 ? -3.267 -6.331 -21.384 1.00 81.44 196 SER A N 1
ATOM 1540 C CA . SER A 1 196 ? -2.969 -7.728 -21.060 1.00 81.44 196 SER A CA 1
ATOM 1541 C C . SER A 1 196 ? -4.200 -8.572 -20.741 1.00 81.44 196 SER A C 1
ATOM 1543 O O . SER A 1 196 ? -4.060 -9.786 -20.713 1.00 81.44 196 SER A O 1
ATOM 1545 N N . ARG A 1 197 ? -5.404 -7.996 -20.577 1.00 75.69 197 ARG A N 1
ATOM 1546 C CA . ARG A 1 197 ? -6.620 -8.763 -20.210 1.00 75.69 197 ARG A CA 1
ATOM 1547 C C . ARG A 1 197 ? -6.981 -9.914 -21.158 1.00 75.69 197 ARG A C 1
ATOM 1549 O O . ARG A 1 197 ? -7.692 -10.820 -20.755 1.00 75.69 197 ARG A O 1
ATOM 1556 N N . TYR A 1 198 ? -6.524 -9.854 -22.408 1.00 79.81 198 TYR A N 1
ATOM 1557 C CA . TYR A 1 198 ? -6.783 -10.877 -23.426 1.00 79.81 198 TYR A CA 1
ATOM 1558 C C . TYR A 1 198 ? -5.656 -11.911 -23.542 1.00 79.81 198 TYR A C 1
ATOM 1560 O O . TYR A 1 198 ? -5.763 -12.842 -24.335 1.00 79.81 198 TYR A O 1
ATOM 1568 N N . LYS A 1 199 ? -4.555 -11.735 -22.803 1.00 85.62 199 LYS A N 1
ATOM 1569 C CA . LYS A 1 199 ? -3.438 -12.679 -22.810 1.00 85.62 199 LYS A CA 1
ATOM 1570 C C . LYS A 1 199 ? -3.760 -13.846 -21.889 1.00 85.62 199 LYS A C 1
ATOM 1572 O O . LYS A 1 199 ? -4.249 -13.657 -20.775 1.00 85.62 199 LYS A O 1
ATOM 1577 N N . GLU A 1 200 ? -3.428 -15.044 -22.347 1.00 79.94 200 GLU A N 1
ATOM 1578 C CA . GLU A 1 200 ? -3.518 -16.252 -21.539 1.00 79.94 200 GLU A CA 1
ATOM 1579 C C . GLU A 1 200 ? -2.640 -16.100 -20.282 1.00 79.94 200 GLU A C 1
ATOM 1581 O O . GLU A 1 200 ? -1.493 -15.656 -20.367 1.00 79.94 200 GLU A O 1
ATOM 1586 N N . ASN A 1 201 ? -3.196 -16.420 -19.111 1.00 87.19 201 ASN A N 1
ATOM 1587 C CA . ASN A 1 201 ? -2.548 -16.316 -17.793 1.00 87.19 201 ASN A CA 1
ATOM 1588 C C . ASN A 1 201 ? -2.202 -14.897 -17.294 1.00 87.19 201 ASN A C 1
ATOM 1590 O O . ASN A 1 201 ? -1.425 -14.760 -16.347 1.00 87.19 201 ASN A O 1
ATOM 1594 N N . ALA A 1 202 ? -2.765 -13.833 -17.877 1.00 91.19 202 ALA A N 1
ATOM 1595 C CA . ALA A 1 202 ? -2.566 -12.486 -17.343 1.00 91.19 202 ALA A CA 1
ATOM 1596 C C . ALA A 1 202 ? -3.193 -12.325 -15.947 1.00 91.19 202 ALA A C 1
ATOM 1598 O O . ALA A 1 202 ? -4.376 -12.600 -15.744 1.00 91.19 202 ALA A O 1
ATOM 1599 N N . ILE A 1 203 ? -2.413 -11.801 -15.001 1.00 94.88 203 ILE A N 1
ATOM 1600 C CA . ILE A 1 203 ? -2.878 -11.455 -13.654 1.00 94.88 203 ILE A CA 1
ATOM 1601 C C . ILE A 1 203 ? -3.089 -9.947 -13.613 1.00 94.88 203 ILE A C 1
ATOM 1603 O O . ILE A 1 203 ? -2.168 -9.191 -13.312 1.00 94.88 203 ILE A O 1
ATOM 1607 N N . VAL A 1 204 ? -4.289 -9.507 -13.983 1.00 95.00 204 VAL A N 1
ATOM 1608 C CA . VAL A 1 204 ? -4.639 -8.082 -14.069 1.00 95.00 204 VAL A CA 1
ATOM 1609 C C . VAL A 1 204 ? -5.117 -7.526 -12.730 1.00 95.00 204 VAL A C 1
ATOM 1611 O O . VAL A 1 204 ? -5.784 -8.224 -11.962 1.00 95.00 204 VAL A O 1
ATOM 1614 N N . PHE A 1 205 ? -4.820 -6.246 -12.482 1.00 96.62 205 PHE A N 1
ATOM 1615 C CA . PHE A 1 205 ? -5.336 -5.504 -11.327 1.00 96.62 205 PHE A CA 1
ATOM 1616 C C . PHE A 1 205 ? -6.872 -5.660 -11.200 1.00 96.62 205 PHE A C 1
ATOM 1618 O O . PHE A 1 205 ? -7.559 -5.640 -12.227 1.00 96.62 205 PHE A O 1
ATOM 1625 N N . PRO A 1 206 ? -7.430 -5.834 -9.982 1.00 96.50 206 PRO A N 1
ATOM 1626 C CA . PRO A 1 206 ? -6.775 -5.764 -8.668 1.00 96.50 206 PRO A CA 1
ATOM 1627 C C . PRO A 1 206 ? -6.082 -7.058 -8.213 1.00 96.5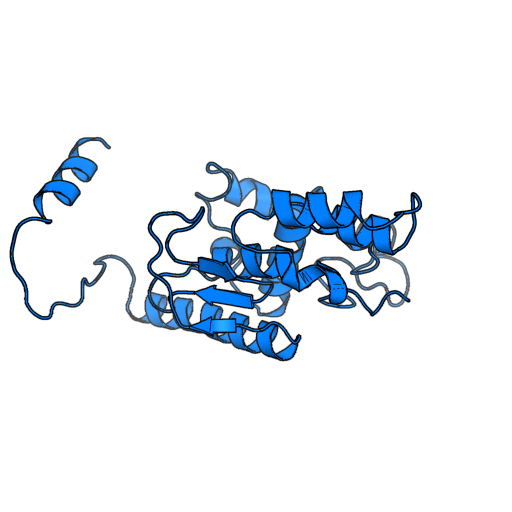0 206 PRO A C 1
ATOM 1629 O O . PRO A 1 206 ? -5.578 -7.107 -7.096 1.00 96.50 206 PRO A O 1
ATOM 1632 N N . ASN A 1 207 ? -6.035 -8.110 -9.036 1.00 96.75 207 ASN A N 1
ATOM 1633 C CA . ASN A 1 207 ? -5.274 -9.305 -8.680 1.00 96.75 207 ASN A CA 1
ATOM 1634 C C . ASN A 1 207 ? -3.773 -9.022 -8.803 1.00 96.75 207 ASN A C 1
ATOM 1636 O O . ASN A 1 207 ? -3.322 -8.395 -9.764 1.00 96.75 207 ASN A O 1
ATOM 1640 N N . MET A 1 208 ? -3.000 -9.510 -7.835 1.00 96.94 208 MET A N 1
ATOM 1641 C CA . MET A 1 208 ? -1.568 -9.246 -7.727 1.00 96.94 208 MET A CA 1
ATOM 1642 C C . MET A 1 208 ? -0.778 -10.552 -7.827 1.00 96.94 208 MET A C 1
ATOM 1644 O O . MET A 1 208 ? -1.144 -11.565 -7.239 1.00 96.94 208 MET A O 1
ATOM 1648 N N . LYS A 1 209 ? 0.334 -10.520 -8.562 1.00 96.12 209 LYS A N 1
ATOM 1649 C CA . LYS A 1 209 ? 1.321 -11.607 -8.677 1.00 96.12 209 LYS A CA 1
ATOM 1650 C C . LYS A 1 209 ? 2.161 -11.759 -7.409 1.00 96.12 209 LYS A C 1
ATOM 1652 O O . LYS A 1 209 ? 2.677 -12.836 -7.136 1.00 96.12 209 LYS A O 1
ATOM 1657 N N . LYS A 1 210 ? 2.350 -10.658 -6.679 1.00 95.44 210 LYS A N 1
ATOM 1658 C CA . LYS A 1 210 ? 3.116 -10.562 -5.430 1.00 95.44 210 LYS A CA 1
ATOM 1659 C C . LYS A 1 210 ? 2.622 -9.362 -4.621 1.00 95.44 210 LYS A C 1
ATOM 1661 O O . LYS A 1 210 ? 2.045 -8.443 -5.196 1.00 95.44 210 LYS A O 1
ATOM 1666 N N . TRP A 1 211 ? 2.893 -9.348 -3.318 1.00 96.44 211 TRP A N 1
ATOM 1667 C CA . TRP A 1 211 ? 2.456 -8.276 -2.409 1.00 96.44 211 TRP A CA 1
ATOM 1668 C C . TRP A 1 211 ? 3.591 -7.377 -1.913 1.00 96.44 211 TRP A C 1
ATOM 1670 O O . TRP A 1 211 ? 3.331 -6.301 -1.388 1.00 96.44 211 TRP A O 1
ATOM 1680 N N . SER A 1 212 ? 4.843 -7.788 -2.110 1.00 94.19 212 SER A N 1
ATOM 1681 C CA . SER A 1 212 ? 6.045 -7.007 -1.801 1.00 94.19 212 SER A CA 1
ATOM 1682 C C . SER A 1 212 ? 7.134 -7.233 -2.859 1.00 94.19 212 SER A C 1
ATOM 1684 O O . SER A 1 212 ? 7.036 -8.198 -3.633 1.00 94.19 212 SER A O 1
ATOM 1686 N N . PRO A 1 213 ? 8.157 -6.359 -2.949 1.00 91.19 213 PRO A N 1
ATOM 1687 C CA . PRO A 1 213 ? 9.276 -6.557 -3.853 1.00 91.19 213 PRO A CA 1
ATOM 1688 C C . PRO A 1 213 ? 9.953 -7.902 -3.608 1.00 91.19 213 PRO A C 1
ATOM 1690 O O . PRO A 1 213 ? 10.311 -8.241 -2.479 1.00 91.19 213 PRO A O 1
ATOM 1693 N N . SER A 1 214 ? 10.201 -8.639 -4.685 1.00 77.25 214 SER A N 1
ATOM 1694 C CA . SER A 1 214 ? 11.201 -9.705 -4.659 1.00 77.25 214 SER A CA 1
ATOM 1695 C C . SER A 1 214 ? 12.572 -9.082 -4.386 1.00 77.25 214 SER A C 1
ATOM 1697 O O . SER A 1 214 ? 12.803 -7.936 -4.783 1.00 77.25 214 SER A O 1
ATOM 1699 N N . TYR A 1 215 ? 13.463 -9.822 -3.719 1.00 64.38 215 TYR A N 1
ATOM 1700 C CA . TYR A 1 215 ? 14.840 -9.382 -3.493 1.00 64.38 215 TYR A CA 1
ATOM 1701 C C . TYR A 1 215 ? 15.450 -8.903 -4.817 1.00 64.38 215 TYR A C 1
ATOM 1703 O O . TYR A 1 215 ? 15.357 -9.600 -5.829 1.00 64.38 215 TYR A O 1
ATOM 1711 N N . VAL A 1 216 ? 15.984 -7.684 -4.813 1.00 58.00 216 VAL A N 1
ATOM 1712 C CA . VAL A 1 216 ? 16.742 -7.129 -5.934 1.00 58.00 216 VAL A CA 1
ATOM 1713 C C . VAL A 1 216 ? 18.193 -7.235 -5.506 1.00 58.00 216 VAL A C 1
ATOM 1715 O O . VAL A 1 216 ? 18.541 -6.662 -4.472 1.00 58.00 216 VAL A O 1
ATOM 1718 N N . GLU A 1 217 ? 18.959 -8.050 -6.229 1.00 44.22 217 GLU A N 1
ATOM 1719 C CA . GLU A 1 217 ? 20.418 -8.145 -6.084 1.00 44.22 217 GLU A CA 1
ATOM 1720 C C . GLU A 1 217 ? 21.097 -6.798 -6.351 1.00 44.22 217 GLU A C 1
ATOM 1722 O O . GLU A 1 217 ? 20.616 -6.057 -7.244 1.00 44.22 217 GLU A O 1
#

Secondary structure (DSSP, 8-state):
-HHHHHHHHTSSSS--S------TTS-HHHHHHHHHHHHHHHHHHHHTT--EEE----TTSSBTTEEEETTEEEE-TTT--HHHHHHHHHHHHHS-GGGGGG--SSHHHHHHHHHHHS---TTSHHHHHHHTTSHHHHHHHHHHHHHHTT--HHHHS-TTHHHHTHHHHHHHHHTT--THHHHHHHTTSSB-HHHHTTSTT--BTTS-S-SSPPP--

Mean predicted aligned error: 9.68 Å

Sequence (217 aa):
MQILYKQIKNATHKTHATGCITLSGVSQKGYILMNKHLSNAVEFLQAQGLEINIGLKSENTFLPNIEIVNGAIHYDPDCTLVSDLLHESGHVMLCPKPFRKHLHNNLYKGFRYIFETVSIPLDSQLHWYLMAMDDHGVTAWAWAVGKHLGIPDHEIIKDDQYGGEGASIRTCLQLNSYIGINGLCHAKYCDMPNTSRYKENAIVFPNMKKWSPSYVE